Protein AF-A0A2G8KX55-F1 (afdb_monomer)

Organism: Stichopus japonicus (NCBI:txid307972)

Structure (mmCIF, N/CA/C/O backbone):
data_AF-A0A2G8KX55-F1
#
_entry.id   AF-A0A2G8KX55-F1
#
loop_
_atom_site.group_PDB
_atom_site.id
_atom_site.type_symbol
_atom_site.label_atom_id
_atom_site.label_alt_id
_atom_site.label_comp_id
_atom_site.label_asym_id
_atom_site.label_entity_id
_atom_site.label_seq_id
_atom_site.pdbx_PDB_ins_code
_atom_site.Cartn_x
_atom_site.Cartn_y
_atom_site.Cartn_z
_atom_site.occupancy
_atom_site.B_iso_or_equiv
_atom_site.auth_seq_id
_atom_site.auth_comp_id
_atom_site.auth_asym_id
_atom_site.auth_atom_id
_atom_site.pdbx_PDB_model_num
ATOM 1 N N . MET A 1 1 ? -46.654 27.581 64.697 1.00 45.44 1 MET A N 1
ATOM 2 C CA . MET A 1 1 ? -46.485 26.555 63.647 1.00 45.44 1 MET A CA 1
ATOM 3 C C . MET A 1 1 ? -45.686 27.186 62.519 1.00 45.44 1 MET A C 1
ATOM 5 O O . MET A 1 1 ? -46.235 27.981 61.773 1.00 45.44 1 MET A O 1
ATOM 9 N N . GLN A 1 2 ? -44.383 26.926 62.465 1.00 40.56 2 GLN A N 1
ATOM 10 C CA . GLN A 1 2 ? -43.487 27.407 61.411 1.00 40.56 2 GLN A CA 1
ATOM 11 C C .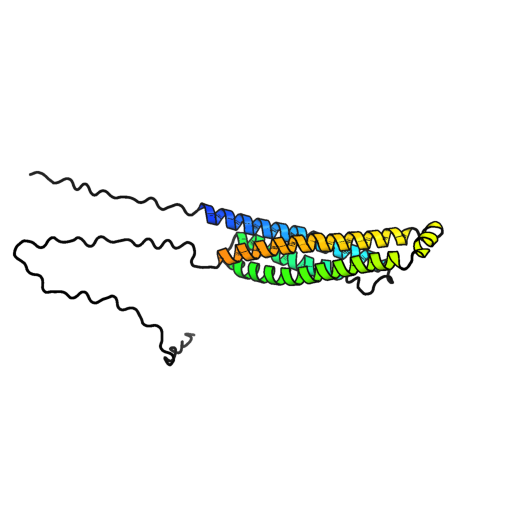 GLN A 1 2 ? -42.665 26.201 60.968 1.00 40.56 2 GLN A C 1
ATOM 13 O O . GLN A 1 2 ? -41.886 25.668 61.754 1.00 40.56 2 GLN A O 1
ATOM 18 N N . ASN A 1 3 ? -42.921 25.725 59.750 1.00 38.25 3 ASN A N 1
ATOM 19 C CA . ASN A 1 3 ? -42.119 24.676 59.131 1.00 38.25 3 ASN A CA 1
ATOM 20 C C . ASN A 1 3 ? -40.773 25.282 58.715 1.00 38.25 3 ASN A C 1
ATOM 22 O O . ASN A 1 3 ? -40.781 26.294 58.007 1.00 38.25 3 ASN A O 1
ATOM 26 N N . PRO A 1 4 ? -39.630 24.702 59.117 1.00 49.47 4 PRO A N 1
ATOM 27 C CA . PRO A 1 4 ? -38.356 25.082 58.538 1.00 49.47 4 PRO A CA 1
ATOM 28 C C . PRO A 1 4 ? -38.320 24.607 57.082 1.00 49.47 4 PRO A C 1
ATOM 30 O O . PRO A 1 4 ? -38.562 23.440 56.777 1.00 49.47 4 PRO A O 1
ATOM 33 N N . VAL A 1 5 ? -38.072 25.556 56.184 1.00 51.28 5 VAL A N 1
ATOM 34 C CA . VAL A 1 5 ? -37.838 25.312 54.763 1.00 51.28 5 VAL A CA 1
ATOM 35 C C . VAL A 1 5 ? -36.475 24.642 54.633 1.00 51.28 5 VAL A C 1
ATOM 37 O O . VAL A 1 5 ? -35.446 25.229 54.960 1.00 51.28 5 VAL A O 1
ATOM 40 N N . ASP A 1 6 ? -36.499 23.394 54.185 1.00 45.91 6 ASP A N 1
ATOM 41 C CA . ASP A 1 6 ? -35.331 22.559 53.950 1.00 45.91 6 ASP A CA 1
ATOM 42 C C . ASP A 1 6 ? -34.651 23.001 52.643 1.00 45.91 6 ASP A C 1
ATOM 44 O O . ASP A 1 6 ? -34.952 22.524 51.548 1.00 45.91 6 ASP A O 1
ATOM 48 N N . THR A 1 7 ? -33.774 24.002 52.728 1.00 49.62 7 THR A N 1
ATOM 49 C CA . THR A 1 7 ? -32.901 24.417 51.617 1.00 49.62 7 THR A CA 1
ATOM 50 C C . THR A 1 7 ? -31.726 23.450 51.484 1.00 49.62 7 THR A C 1
ATOM 52 O O . THR A 1 7 ? -30.569 23.787 51.738 1.00 49.62 7 THR A O 1
ATOM 55 N N . GLY A 1 8 ? -32.026 22.222 51.063 1.00 44.50 8 GLY A N 1
ATOM 56 C CA . GLY A 1 8 ? -31.030 21.288 50.559 1.00 44.50 8 GLY A CA 1
ATOM 57 C C . GLY A 1 8 ? -30.462 21.807 49.239 1.00 44.50 8 GLY A C 1
ATOM 58 O O . GLY A 1 8 ? -31.080 21.664 48.184 1.00 44.50 8 GLY A O 1
ATOM 59 N N . MET A 1 9 ? -29.278 22.423 49.280 1.00 42.59 9 MET A N 1
ATOM 60 C CA . MET A 1 9 ? -28.499 22.716 48.076 1.00 42.59 9 MET A CA 1
ATOM 61 C C . MET A 1 9 ? -28.024 21.398 47.454 1.00 42.59 9 MET A C 1
ATOM 63 O O . MET A 1 9 ? -26.945 20.889 47.754 1.00 42.59 9 MET A O 1
ATOM 67 N N . HIS A 1 10 ? -28.838 20.843 46.557 1.00 42.12 10 HIS A N 1
ATOM 68 C CA . HIS A 1 10 ? -28.395 19.834 45.606 1.00 42.12 10 HIS A CA 1
ATOM 69 C C . HIS A 1 10 ? -27.407 20.486 44.637 1.00 42.12 10 HIS A C 1
ATOM 71 O O . HIS A 1 10 ? -27.790 21.083 43.632 1.00 42.12 10 HIS A O 1
ATOM 77 N N . VAL A 1 11 ? -26.111 20.366 44.927 1.00 49.56 11 VAL A N 1
ATOM 78 C CA . VAL A 1 11 ? -25.064 20.612 43.932 1.00 49.56 11 VAL A CA 1
ATOM 79 C C . VAL A 1 11 ? -25.134 19.465 42.928 1.00 49.56 11 VAL A C 1
ATOM 81 O O . VAL A 1 11 ? -24.483 18.431 43.067 1.00 49.56 11 VAL A O 1
ATOM 84 N N . GLN A 1 12 ? -25.987 19.633 41.921 1.00 43.00 12 GLN A N 1
ATOM 85 C CA . GLN A 1 12 ? -26.041 18.775 40.751 1.00 43.00 12 GLN A CA 1
ATOM 86 C C . GLN A 1 12 ? -24.763 19.038 39.946 1.00 43.00 12 GLN A C 1
ATOM 88 O O . GLN A 1 12 ? -24.729 19.902 39.071 1.00 43.00 12 GLN A O 1
ATOM 93 N N . MET A 1 13 ? -23.668 18.345 40.282 1.00 47.59 13 MET A N 1
ATOM 94 C CA . MET A 1 13 ? -22.482 18.347 39.429 1.00 47.59 13 MET A CA 1
ATOM 95 C C . MET A 1 13 ? -22.898 17.747 38.090 1.00 47.59 13 MET A C 1
ATOM 97 O O . MET A 1 13 ? -23.186 16.553 37.988 1.00 47.59 13 MET A O 1
ATOM 101 N N . ALA A 1 14 ? -22.994 18.611 37.079 1.00 46.31 14 ALA A N 1
ATOM 102 C CA . ALA A 1 14 ? -23.312 18.215 35.723 1.00 46.31 14 ALA A CA 1
ATOM 103 C C . ALA A 1 14 ? -22.372 17.069 35.307 1.00 46.31 14 ALA A C 1
ATOM 105 O O . ALA A 1 14 ? -21.158 17.182 35.512 1.00 46.31 14 ALA A O 1
ATOM 106 N N . PRO A 1 15 ? -22.893 15.966 34.741 1.00 47.28 15 PRO A N 1
ATOM 107 C CA . PRO A 1 15 ? -22.050 14.898 34.232 1.00 47.28 15 PRO A CA 1
ATOM 108 C C . PRO A 1 15 ? -21.116 15.503 33.186 1.00 47.28 15 PRO A C 1
ATOM 110 O O . PRO A 1 15 ? -21.567 15.950 32.130 1.00 47.28 15 PRO A O 1
ATOM 113 N N . TYR A 1 16 ? -19.817 15.563 33.497 1.00 49.16 16 TYR A N 1
ATOM 114 C CA . TYR A 1 16 ? -18.805 16.039 32.564 1.00 49.16 16 TYR A CA 1
ATOM 115 C C . TYR A 1 16 ? -18.888 15.168 31.317 1.00 49.16 16 TYR A C 1
ATOM 117 O O . TYR A 1 16 ? -18.553 13.981 31.316 1.00 49.16 16 TYR A O 1
ATOM 125 N N . ALA A 1 17 ? -19.418 15.767 30.261 1.00 45.44 17 ALA A N 1
ATOM 126 C CA . ALA A 1 17 ? -19.686 15.111 29.011 1.00 45.44 17 ALA A CA 1
ATOM 127 C C . ALA A 1 17 ? -18.367 14.539 28.449 1.00 45.44 17 ALA A C 1
ATOM 129 O O . ALA A 1 17 ? -17.546 15.260 27.887 1.00 45.44 17 ALA A O 1
ATOM 130 N N . GLN A 1 18 ? -18.201 13.211 28.500 1.00 50.72 18 GLN A N 1
ATOM 131 C CA . GLN A 1 18 ? -17.209 12.480 27.700 1.00 50.72 18 GLN A CA 1
ATOM 132 C C . GLN A 1 18 ? -17.683 11.999 26.292 1.00 50.72 18 GLN A C 1
ATOM 134 O O . GLN A 1 18 ? -17.040 11.104 25.734 1.00 50.72 18 GLN A O 1
ATOM 139 N N . PRO A 1 19 ? -18.734 12.527 25.615 1.00 51.91 19 PRO A N 1
ATOM 140 C CA . PRO A 1 19 ? -19.132 12.005 24.306 1.00 51.91 19 PRO A CA 1
ATOM 141 C C . PRO A 1 19 ? -18.161 12.400 23.177 1.00 51.91 19 PRO A C 1
ATOM 143 O O . PRO A 1 19 ? -18.072 11.689 22.175 1.00 51.91 19 PRO A O 1
ATOM 146 N N . ALA A 1 20 ? -17.380 13.478 23.332 1.00 56.75 20 ALA A N 1
ATOM 147 C CA . ALA A 1 20 ? -16.556 14.026 22.248 1.00 56.75 20 ALA A CA 1
ATOM 148 C C . ALA A 1 20 ? -15.381 13.116 21.824 1.00 56.75 20 ALA A C 1
ATOM 150 O O . ALA A 1 20 ? -15.089 12.991 20.634 1.00 56.75 20 ALA A O 1
ATOM 151 N N . ARG A 1 21 ? -14.722 12.417 22.763 1.00 59.56 21 ARG A N 1
ATOM 152 C CA . ARG A 1 21 ? -13.545 11.574 22.449 1.00 59.56 21 ARG A CA 1
ATOM 153 C C . ARG A 1 21 ? -13.899 10.268 21.734 1.00 59.56 21 ARG A C 1
ATOM 155 O O . ARG A 1 21 ? -13.107 9.772 20.935 1.00 59.56 21 ARG A O 1
ATOM 162 N N . LYS A 1 22 ? -15.086 9.711 21.993 1.00 65.44 22 LYS A N 1
ATOM 163 C CA . LYS A 1 22 ? -15.518 8.435 21.404 1.00 65.44 22 LYS A CA 1
ATOM 164 C C . LYS A 1 22 ? -15.840 8.572 19.912 1.00 65.44 22 LYS A C 1
ATOM 166 O O . LYS A 1 22 ? -15.462 7.695 19.141 1.00 65.44 22 LYS A O 1
ATOM 171 N N . SER A 1 23 ? -16.475 9.676 19.501 1.00 73.38 23 SER A N 1
ATOM 172 C CA . SER A 1 23 ? -16.834 9.891 18.089 1.00 73.38 23 SER A CA 1
ATOM 173 C C . SER A 1 23 ? -15.606 10.174 17.215 1.00 73.38 23 SER A C 1
ATOM 175 O O . SER A 1 23 ? -15.511 9.640 16.113 1.00 73.38 23 SER A O 1
ATOM 177 N N . SER A 1 24 ? -14.626 10.928 17.730 1.00 80.12 24 SER A N 1
ATOM 178 C CA . SER A 1 24 ? -13.375 11.215 17.013 1.00 80.12 24 SER A CA 1
ATOM 179 C C . SER A 1 24 ? -12.570 9.941 16.727 1.00 80.12 24 SER A C 1
ATOM 181 O O . SER A 1 24 ? -12.143 9.714 15.600 1.00 80.12 24 SER A O 1
ATOM 183 N N . ARG A 1 25 ? -12.467 9.030 17.703 1.00 80.56 25 ARG A N 1
ATOM 184 C CA . ARG A 1 25 ? -11.747 7.759 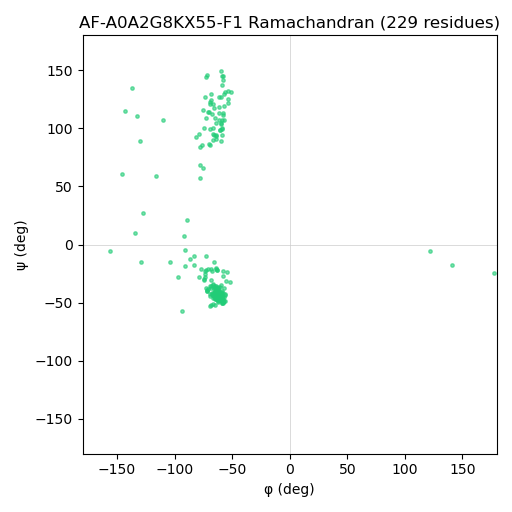17.528 1.00 80.56 25 ARG A CA 1
ATOM 185 C C . ARG A 1 25 ? -12.365 6.861 16.457 1.00 80.56 25 ARG A C 1
ATOM 187 O O . ARG A 1 25 ? -11.638 6.281 15.658 1.00 80.56 25 ARG A O 1
ATOM 194 N N . MET A 1 26 ? -13.692 6.729 16.449 1.00 84.75 26 MET A N 1
ATOM 195 C CA . MET A 1 26 ? -14.385 5.906 15.448 1.00 84.75 26 MET A CA 1
ATOM 196 C C . MET A 1 26 ? -14.153 6.464 14.039 1.00 84.75 26 MET A C 1
ATOM 198 O O . MET A 1 26 ? -13.895 5.690 13.121 1.00 84.75 26 MET A O 1
ATOM 202 N N . LYS A 1 27 ? -14.131 7.798 13.893 1.00 89.44 27 LYS A N 1
ATOM 203 C CA . LYS A 1 27 ? -13.747 8.461 12.640 1.00 89.44 27 LYS A CA 1
ATOM 204 C C . LYS A 1 27 ? -12.300 8.145 12.250 1.00 89.44 27 LYS A C 1
ATOM 206 O O . LYS A 1 27 ? -12.075 7.768 11.113 1.00 89.44 27 LYS A O 1
ATOM 211 N N . SER A 1 28 ? -11.337 8.203 13.173 1.00 90.12 28 SER A N 1
ATOM 212 C CA . SER A 1 28 ? -9.932 7.869 12.872 1.00 90.12 28 SER A CA 1
ATOM 213 C C . SER A 1 28 ? -9.729 6.414 12.433 1.00 90.12 28 SER A C 1
ATOM 215 O O . SER A 1 28 ? -8.953 6.142 11.519 1.00 90.12 28 SER A O 1
ATOM 217 N N . ILE A 1 29 ? -10.433 5.464 13.057 1.00 91.38 29 ILE A N 1
ATOM 218 C CA . ILE A 1 29 ? -10.369 4.044 12.671 1.00 91.38 29 ILE A CA 1
ATOM 219 C C . ILE A 1 29 ? -10.988 3.840 11.286 1.00 91.38 29 ILE A C 1
ATOM 221 O O . ILE A 1 29 ? -10.414 3.151 10.449 1.00 91.38 29 ILE A O 1
ATOM 225 N N . PHE A 1 30 ? -12.112 4.500 11.014 1.00 93.38 30 PHE A N 1
ATOM 226 C CA . PHE A 1 30 ? -12.736 4.481 9.696 1.00 93.38 30 PHE A CA 1
ATOM 227 C C . PHE A 1 30 ? -11.811 5.067 8.617 1.00 93.38 30 PHE A C 1
ATOM 229 O O . PHE A 1 30 ? -11.61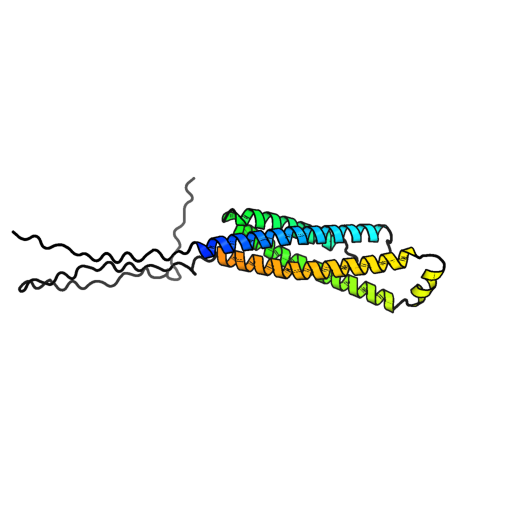4 4.445 7.577 1.00 93.38 30 PHE A O 1
ATOM 236 N N . THR A 1 31 ? -11.181 6.216 8.885 1.00 95.31 31 THR A N 1
ATOM 237 C CA . THR A 1 31 ? -10.243 6.855 7.952 1.00 95.31 31 THR A CA 1
ATOM 238 C C . THR A 1 31 ? -9.026 5.978 7.677 1.00 95.31 31 THR A C 1
ATOM 240 O O . THR A 1 31 ? -8.652 5.823 6.519 1.00 95.31 31 THR A O 1
ATOM 243 N N . THR A 1 32 ? -8.421 5.370 8.704 1.00 95.12 32 THR A N 1
ATOM 244 C CA . THR A 1 32 ? -7.277 4.462 8.492 1.00 95.12 32 THR A CA 1
ATOM 245 C C . THR A 1 32 ? -7.677 3.218 7.697 1.00 95.12 32 THR A C 1
ATOM 247 O O . THR A 1 32 ? -6.934 2.821 6.808 1.00 95.12 32 THR A O 1
ATOM 250 N N . GLY A 1 33 ? -8.879 2.675 7.920 1.00 95.12 33 GLY A N 1
ATOM 251 C CA . GLY A 1 33 ? -9.412 1.577 7.111 1.00 95.12 33 GLY A CA 1
ATOM 252 C C . GLY A 1 33 ? -9.612 1.950 5.636 1.00 95.12 33 GLY A C 1
ATOM 253 O O . GLY A 1 33 ? -9.260 1.169 4.758 1.00 95.12 33 GLY A O 1
ATOM 254 N N . ILE A 1 34 ? -10.119 3.155 5.341 1.00 97.31 34 ILE A N 1
ATOM 255 C CA . ILE A 1 34 ? -10.239 3.648 3.956 1.00 97.31 34 ILE A CA 1
ATOM 256 C C . ILE A 1 34 ? -8.865 3.806 3.305 1.00 97.31 34 ILE A C 1
ATOM 258 O O . ILE A 1 34 ? -8.691 3.384 2.164 1.00 97.31 34 ILE A O 1
ATOM 262 N N . LEU A 1 35 ? -7.900 4.400 4.014 1.00 97.38 35 LEU A N 1
ATOM 263 C CA . LEU A 1 35 ? -6.543 4.576 3.493 1.00 97.38 35 LEU A CA 1
ATOM 264 C C . LEU A 1 35 ? -5.923 3.224 3.126 1.00 97.38 35 LEU A C 1
ATOM 266 O O . LEU A 1 35 ? -5.502 3.063 1.989 1.00 97.38 35 LEU A O 1
ATOM 270 N N . GLN A 1 36 ? -6.033 2.221 4.002 1.00 97.00 36 GLN A N 1
ATOM 271 C CA . GLN A 1 36 ? -5.572 0.857 3.723 1.00 97.00 36 GLN A CA 1
ATOM 272 C C . GLN A 1 36 ? -6.262 0.216 2.509 1.00 97.00 36 GLN A C 1
ATOM 274 O O . GLN A 1 36 ? -5.634 -0.534 1.764 1.00 97.00 36 GLN A O 1
ATOM 279 N N . ILE A 1 37 ? -7.545 0.507 2.263 1.00 98.00 37 ILE A N 1
ATOM 280 C CA . ILE A 1 37 ? -8.229 0.019 1.055 1.00 98.00 37 ILE A CA 1
ATOM 281 C C . ILE A 1 37 ? -7.626 0.664 -0.199 1.00 98.00 37 ILE A C 1
ATOM 283 O O . ILE A 1 37 ? -7.339 -0.028 -1.180 1.00 98.00 37 ILE A O 1
ATOM 287 N N . ILE A 1 38 ? -7.414 1.981 -0.170 1.00 97.94 38 ILE A N 1
ATOM 288 C CA . ILE A 1 38 ? -6.848 2.737 -1.293 1.00 97.94 38 ILE A CA 1
ATOM 289 C C . ILE A 1 38 ? -5.404 2.292 -1.553 1.00 97.94 38 ILE A C 1
ATOM 291 O O . ILE A 1 38 ? -5.085 1.895 -2.674 1.00 97.94 38 ILE A O 1
ATOM 295 N N . GLY A 1 39 ? -4.551 2.285 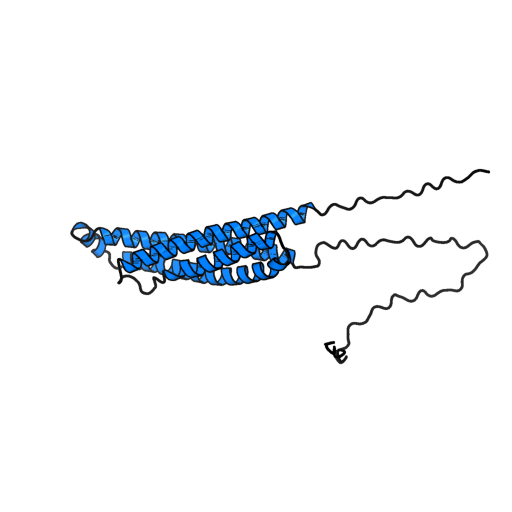-0.526 1.00 96.81 39 GLY A N 1
ATOM 296 C CA . GLY A 1 39 ? -3.165 1.837 -0.625 1.00 96.81 39 GLY A CA 1
ATOM 297 C C . GLY A 1 39 ? -3.058 0.387 -1.078 1.00 96.81 39 GLY A C 1
ATOM 298 O O . GLY A 1 39 ? -2.298 0.088 -1.997 1.00 96.81 39 GLY A O 1
ATOM 299 N N . GLY A 1 40 ? -3.887 -0.507 -0.531 1.00 97.12 40 GLY A N 1
ATOM 300 C CA . GLY A 1 40 ? -3.943 -1.912 -0.937 1.00 97.12 40 GLY A CA 1
ATOM 301 C C . GLY A 1 40 ? -4.292 -2.084 -2.413 1.00 97.12 40 GLY A C 1
ATOM 302 O O . GLY A 1 40 ? -3.642 -2.854 -3.121 1.00 97.12 40 GLY A O 1
ATOM 303 N N . THR A 1 41 ? -5.259 -1.306 -2.904 1.00 97.81 41 THR A N 1
ATOM 304 C CA . THR A 1 41 ? -5.645 -1.296 -4.322 1.00 97.81 41 THR A CA 1
ATOM 305 C C . THR A 1 41 ? -4.493 -0.824 -5.209 1.00 97.81 41 THR A C 1
ATOM 307 O O . THR A 1 41 ? -4.192 -1.463 -6.215 1.00 97.81 41 THR A O 1
ATOM 310 N N . ILE A 1 42 ? -3.804 0.256 -4.824 1.00 97.31 42 ILE A N 1
ATOM 311 C CA . ILE A 1 42 ? -2.646 0.772 -5.569 1.00 97.31 42 ILE A CA 1
ATOM 312 C C . ILE A 1 42 ? -1.520 -0.270 -5.612 1.00 97.31 42 ILE A C 1
ATOM 314 O O . ILE A 1 42 ? -0.966 -0.515 -6.684 1.00 97.31 42 ILE A O 1
ATOM 318 N N . LEU A 1 43 ? -1.210 -0.927 -4.487 1.00 96.06 43 LEU A N 1
ATOM 319 C CA . LEU A 1 43 ? -0.184 -1.976 -4.420 1.00 96.06 43 LEU A CA 1
ATOM 320 C C . LEU A 1 43 ? -0.517 -3.171 -5.327 1.00 96.06 43 LEU A C 1
ATOM 322 O O . LEU A 1 43 ? 0.369 -3.668 -6.026 1.00 96.06 43 LEU A O 1
ATOM 326 N N . ILE A 1 44 ? -1.786 -3.598 -5.373 1.00 96.75 44 ILE A N 1
ATOM 327 C CA . ILE A 1 44 ? -2.239 -4.670 -6.273 1.00 96.75 44 ILE A CA 1
ATOM 328 C C . ILE A 1 44 ? -2.073 -4.261 -7.734 1.00 96.75 44 ILE A C 1
ATOM 330 O O . ILE A 1 44 ? -1.531 -5.040 -8.517 1.00 96.75 44 ILE A O 1
ATOM 334 N N . LEU A 1 45 ? -2.502 -3.050 -8.104 1.00 96.06 45 LEU A N 1
ATOM 335 C CA . LEU A 1 45 ? -2.366 -2.553 -9.475 1.00 96.06 45 LEU A CA 1
ATOM 336 C C . LEU A 1 45 ? -0.894 -2.474 -9.893 1.00 96.06 45 LEU A C 1
ATOM 338 O O . LEU A 1 45 ? -0.543 -2.935 -10.976 1.00 96.06 45 LEU A O 1
ATOM 342 N N . CYS A 1 46 ? -0.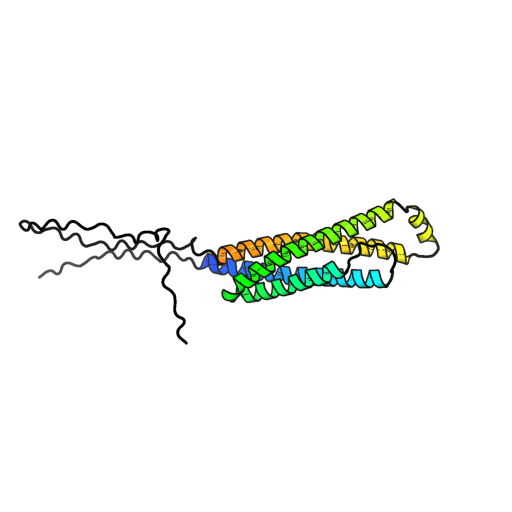018 -1.976 -9.016 1.00 94.12 46 CYS A N 1
ATOM 343 C CA . CYS A 1 46 ? 1.424 -1.944 -9.265 1.00 94.12 46 CYS A CA 1
ATOM 344 C C . CYS A 1 46 ? 2.001 -3.355 -9.439 1.00 94.12 46 CYS A C 1
ATOM 346 O O . CYS A 1 46 ? 2.752 -3.604 -10.380 1.00 94.12 46 CYS A O 1
ATOM 348 N N . GLY A 1 47 ? 1.620 -4.295 -8.568 1.00 92.75 47 GLY A N 1
ATOM 349 C CA . GLY A 1 47 ? 2.025 -5.696 -8.675 1.00 92.75 47 GLY A CA 1
ATOM 350 C C . GLY A 1 47 ? 1.565 -6.339 -9.985 1.00 92.75 47 GLY A C 1
ATOM 351 O O . GLY A 1 47 ? 2.352 -7.012 -10.646 1.00 92.75 47 GLY A O 1
ATOM 352 N N . PHE A 1 48 ? 0.326 -6.077 -10.409 1.00 93.25 48 PHE A N 1
ATOM 353 C CA . PHE A 1 48 ? -0.210 -6.576 -11.676 1.00 93.25 48 PHE A CA 1
ATOM 354 C C . PHE A 1 48 ? 0.564 -6.028 -12.878 1.00 93.25 48 PHE A C 1
ATOM 356 O O . PHE A 1 48 ? 0.981 -6.802 -13.738 1.00 93.25 48 PHE A O 1
ATOM 363 N N . VAL A 1 49 ? 0.839 -4.718 -12.907 1.00 91.56 49 VAL A N 1
ATOM 364 C CA . VAL A 1 49 ? 1.656 -4.112 -13.968 1.00 91.56 49 VAL A CA 1
ATOM 365 C C . VAL A 1 49 ? 3.048 -4.741 -14.006 1.00 91.56 49 VAL A C 1
ATOM 367 O O . VAL A 1 49 ? 3.504 -5.134 -15.076 1.00 91.56 49 VAL A O 1
ATOM 370 N N . LEU A 1 50 ? 3.706 -4.919 -12.858 1.00 89.56 50 LEU A N 1
ATOM 371 C CA . LEU A 1 50 ? 5.022 -5.561 -12.799 1.00 89.56 50 LEU A CA 1
ATOM 372 C C . LEU A 1 50 ? 4.991 -7.017 -13.292 1.00 89.56 50 LEU A C 1
ATOM 374 O O . LEU A 1 50 ? 5.922 -7.436 -13.980 1.00 89.56 50 LEU A O 1
ATOM 378 N N . VAL A 1 51 ? 3.924 -7.775 -13.006 1.00 89.44 51 VAL A N 1
ATOM 379 C CA . VAL A 1 51 ? 3.728 -9.133 -13.547 1.00 89.44 51 VAL A CA 1
ATOM 380 C C . VAL A 1 51 ? 3.578 -9.096 -15.068 1.00 89.44 51 VAL A C 1
ATOM 382 O O . VAL A 1 51 ? 4.251 -9.864 -15.757 1.00 89.44 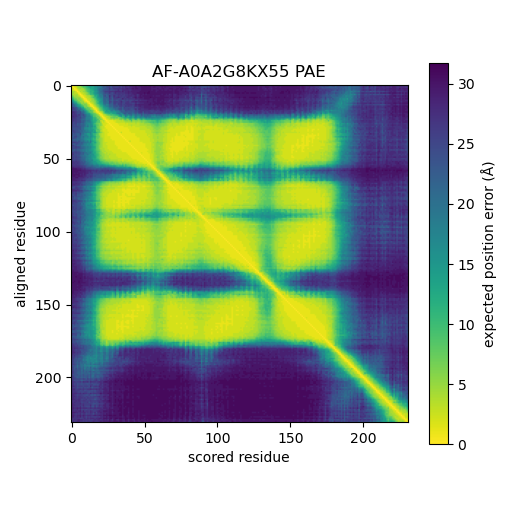51 VAL A O 1
ATOM 385 N N . CYS A 1 52 ? 2.755 -8.191 -15.607 1.00 87.06 52 CYS A N 1
ATOM 386 C CA . CYS A 1 52 ? 2.605 -8.023 -17.053 1.00 87.06 52 CYS A CA 1
ATOM 387 C C . CYS A 1 52 ? 3.948 -7.687 -17.705 1.00 87.06 52 CYS A C 1
ATOM 389 O O . CYS A 1 52 ? 4.361 -8.344 -18.655 1.00 87.06 52 CYS A O 1
ATOM 391 N N . VAL A 1 53 ? 4.674 -6.714 -17.156 1.00 83.56 53 VAL A N 1
ATOM 392 C CA . VAL A 1 53 ? 5.971 -6.285 -17.683 1.00 83.56 53 VAL A CA 1
ATOM 393 C C . VAL A 1 53 ? 7.009 -7.416 -17.622 1.00 83.56 53 VAL A C 1
ATOM 395 O O . VAL A 1 53 ? 7.805 -7.575 -18.549 1.00 83.56 53 VAL A O 1
ATOM 398 N N . ARG A 1 54 ? 6.993 -8.247 -16.570 1.00 79.31 54 ARG A N 1
ATOM 399 C CA . ARG A 1 54 ? 7.843 -9.445 -16.476 1.00 79.31 54 ARG A CA 1
ATOM 400 C C . ARG A 1 54 ? 7.489 -10.498 -17.528 1.00 79.31 54 ARG A C 1
ATOM 402 O O . ARG A 1 54 ? 8.398 -11.126 -18.059 1.00 79.31 54 ARG A O 1
ATOM 409 N N . TYR A 1 55 ? 6.207 -10.686 -17.837 1.00 78.00 55 TYR A N 1
ATOM 410 C CA . TYR A 1 55 ? 5.770 -11.632 -18.867 1.00 78.00 55 TYR A CA 1
ATOM 411 C C . TYR A 1 55 ? 6.285 -11.243 -20.260 1.00 78.00 55 TYR A C 1
ATOM 413 O O . TYR A 1 55 ? 6.748 -12.106 -21.002 1.00 78.00 55 TYR A O 1
ATOM 421 N N . TYR A 1 56 ? 6.273 -9.947 -20.590 1.00 71.25 56 TYR A N 1
ATOM 422 C CA . TYR A 1 56 ? 6.774 -9.459 -21.879 1.00 71.25 56 TYR A CA 1
ATOM 423 C C . TYR A 1 56 ? 8.309 -9.470 -21.987 1.00 71.25 56 TYR A C 1
ATOM 425 O O . TYR A 1 56 ? 8.826 -9.622 -23.090 1.00 71.25 56 TYR A O 1
ATOM 433 N N . ILE A 1 57 ? 9.050 -9.344 -20.873 1.00 67.00 57 ILE A N 1
ATOM 434 C CA . ILE A 1 57 ? 10.527 -9.385 -20.864 1.00 67.00 57 ILE A CA 1
ATOM 435 C C . ILE A 1 57 ? 11.041 -10.369 -19.791 1.00 67.00 57 ILE A C 1
ATOM 437 O O . ILE A 1 57 ? 11.307 -9.961 -18.652 1.00 67.00 57 ILE A O 1
ATOM 441 N N . PRO A 1 58 ? 11.221 -11.659 -20.143 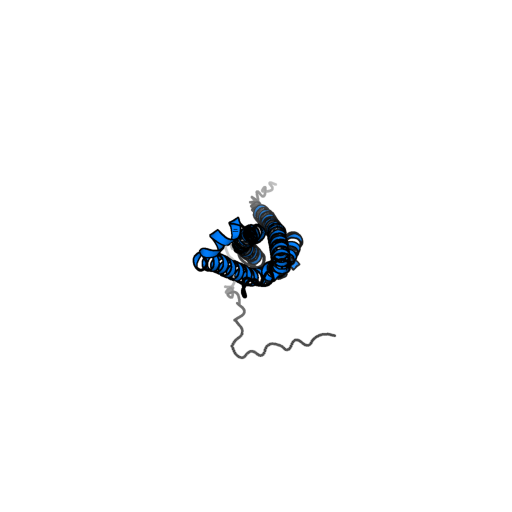1.00 57.12 58 PRO A N 1
ATOM 442 C CA . PRO A 1 58 ? 11.429 -12.734 -19.169 1.00 57.12 58 PRO A CA 1
ATOM 443 C C . PRO A 1 58 ? 12.801 -12.777 -18.465 1.00 57.12 58 PRO A C 1
ATOM 445 O O . PRO A 1 58 ? 12.942 -13.523 -17.500 1.00 57.12 58 PRO A O 1
ATOM 448 N N . TYR A 1 59 ? 13.804 -11.996 -18.883 1.00 54.81 59 TYR A N 1
ATOM 449 C CA . TYR A 1 59 ? 15.216 -12.309 -18.582 1.00 54.81 59 TYR A CA 1
ATOM 450 C C . TYR A 1 59 ? 16.060 -11.199 -17.934 1.00 54.81 59 TYR A C 1
ATOM 452 O O . TYR A 1 59 ? 17.274 -11.195 -18.112 1.00 54.81 59 TYR A O 1
ATOM 460 N N . ARG A 1 60 ? 15.471 -10.253 -17.184 1.00 56.88 60 ARG A N 1
ATOM 461 C CA . ARG A 1 60 ? 16.280 -9.167 -16.586 1.00 56.88 60 ARG A CA 1
ATOM 462 C C . ARG A 1 60 ? 16.761 -9.417 -15.149 1.00 56.88 60 ARG A C 1
ATOM 464 O O . ARG A 1 60 ? 17.968 -9.443 -14.960 1.00 56.88 60 ARG A O 1
ATOM 471 N N . ASN A 1 61 ? 15.895 -9.674 -14.159 1.00 57.03 61 ASN A N 1
ATOM 472 C CA . ASN A 1 61 ? 16.324 -9.677 -12.745 1.00 57.03 61 ASN A CA 1
ATOM 473 C C . ASN A 1 61 ? 15.740 -10.853 -11.932 1.00 57.03 61 ASN A C 1
ATOM 475 O O . ASN A 1 61 ? 14.534 -11.106 -11.957 1.00 57.03 61 ASN A O 1
ATOM 479 N N . ASN A 1 62 ? 16.579 -11.526 -11.134 1.00 59.47 62 ASN A N 1
ATOM 480 C CA . ASN A 1 62 ? 16.164 -12.614 -10.229 1.00 59.47 62 ASN A CA 1
ATOM 481 C C . ASN A 1 62 ? 15.347 -12.118 -9.020 1.00 59.47 62 ASN A C 1
ATOM 483 O O . ASN A 1 62 ? 14.591 -12.887 -8.429 1.00 59.47 62 ASN A O 1
ATOM 487 N N . PHE A 1 63 ? 15.465 -10.832 -8.673 1.00 60.19 63 PHE A N 1
ATOM 488 C CA . PHE A 1 63 ? 14.760 -10.203 -7.549 1.00 60.19 63 PHE A CA 1
ATOM 489 C C . PHE A 1 63 ? 13.422 -9.560 -7.932 1.00 60.19 63 PHE A C 1
ATOM 491 O O . PHE A 1 63 ? 12.780 -8.921 -7.099 1.00 60.19 63 PHE A O 1
ATOM 498 N N . ASP A 1 64 ? 12.966 -9.756 -9.170 1.00 65.25 64 ASP A N 1
ATOM 499 C CA . ASP A 1 64 ? 11.726 -9.187 -9.699 1.00 65.25 64 ASP A CA 1
ATOM 500 C C . ASP A 1 64 ? 10.503 -9.976 -9.190 1.00 65.25 64 ASP A C 1
ATOM 502 O O . ASP A 1 64 ? 9.730 -10.557 -9.953 1.00 65.25 64 ASP A O 1
ATOM 506 N N . ASN A 1 65 ? 10.342 -10.074 -7.868 1.00 70.44 65 ASN A N 1
ATOM 507 C CA . ASN A 1 65 ? 9.207 -10.729 -7.222 1.00 70.44 65 ASN A CA 1
ATOM 508 C C . ASN A 1 65 ? 7.965 -9.835 -7.309 1.00 70.44 65 ASN A C 1
ATOM 510 O O . ASN A 1 65 ? 7.440 -9.377 -6.301 1.00 70.44 65 ASN A O 1
ATOM 514 N N . SER A 1 66 ? 7.466 -9.620 -8.528 1.00 72.50 66 SER A N 1
ATOM 515 C CA . SER A 1 66 ? 6.297 -8.790 -8.861 1.00 72.50 66 SER A CA 1
ATOM 516 C C . SER A 1 66 ? 5.029 -9.178 -8.090 1.00 72.50 66 SER A C 1
ATOM 518 O O . SER A 1 66 ? 4.137 -8.362 -7.874 1.00 72.50 66 SER A O 1
ATOM 520 N N . ILE A 1 67 ? 4.971 -10.426 -7.620 1.00 85.88 67 ILE A N 1
ATOM 521 C CA . ILE A 1 67 ? 3.876 -10.962 -6.810 1.00 85.88 67 ILE A CA 1
ATOM 522 C C . ILE A 1 67 ? 3.795 -10.230 -5.456 1.00 85.88 67 ILE A C 1
ATOM 524 O O . ILE A 1 67 ? 2.723 -10.208 -4.853 1.00 85.88 67 ILE A O 1
ATOM 528 N N . CYS A 1 68 ? 4.877 -9.573 -5.001 1.00 87.19 68 CYS A N 1
ATOM 529 C CA . CYS A 1 68 ? 4.939 -8.914 -3.698 1.00 87.19 68 CYS A CA 1
ATOM 530 C C . CYS A 1 68 ? 3.861 -7.853 -3.471 1.00 87.19 68 CYS A C 1
ATOM 532 O O . CYS A 1 68 ? 3.175 -7.882 -2.448 1.00 87.19 68 CYS A O 1
ATOM 534 N N . GLY A 1 69 ? 3.637 -6.995 -4.466 1.00 89.56 69 GLY A N 1
ATOM 535 C CA . GLY A 1 69 ? 2.579 -5.989 -4.419 1.00 89.56 69 GLY A CA 1
ATOM 536 C C . GLY A 1 69 ? 1.179 -6.603 -4.360 1.00 89.56 69 GLY A C 1
ATOM 537 O O . GLY A 1 69 ? 0.319 -6.097 -3.642 1.00 89.56 69 GLY A O 1
ATOM 538 N N . ILE A 1 70 ? 0.957 -7.734 -5.042 1.00 93.75 70 ILE A N 1
ATOM 539 C CA . ILE A 1 70 ? -0.355 -8.394 -5.110 1.00 93.75 70 ILE A CA 1
ATOM 540 C C . ILE A 1 70 ? -0.734 -8.984 -3.752 1.00 93.75 70 ILE A C 1
ATOM 542 O O . ILE A 1 70 ? -1.815 -8.692 -3.238 1.00 93.75 70 ILE A O 1
ATOM 546 N N . TRP A 1 71 ? 0.136 -9.798 -3.145 1.00 93.38 71 TRP A N 1
ATOM 547 C CA . TRP A 1 71 ? -0.197 -10.434 -1.866 1.00 93.38 71 TRP A CA 1
ATOM 548 C C . TRP A 1 71 ? -0.202 -9.423 -0.712 1.00 93.38 71 TRP A C 1
ATOM 550 O O . TRP A 1 71 ? -1.121 -9.450 0.108 1.00 93.38 71 TRP A O 1
ATOM 560 N N . GLY A 1 72 ? 0.752 -8.482 -0.690 1.00 93.69 72 GLY A N 1
ATOM 561 C CA . GLY A 1 72 ? 0.795 -7.412 0.308 1.00 93.69 72 GLY A CA 1
ATOM 562 C C . GLY A 1 72 ? -0.427 -6.495 0.231 1.00 93.69 72 GLY A C 1
ATOM 563 O O . GLY A 1 72 ? -1.089 -6.257 1.240 1.00 93.69 72 GLY A O 1
ATOM 564 N N . GLY A 1 73 ? -0.792 -6.047 -0.974 1.00 95.88 73 GLY A N 1
ATOM 565 C CA . GLY A 1 73 ? -1.974 -5.211 -1.180 1.00 95.88 73 GLY A CA 1
ATOM 566 C C . GLY A 1 73 ? -3.293 -5.936 -0.890 1.00 95.88 73 GLY A C 1
ATOM 567 O O . GLY A 1 73 ? -4.207 -5.337 -0.327 1.00 95.88 73 GLY A O 1
ATOM 568 N N . SER A 1 74 ? -3.378 -7.242 -1.169 1.00 96.62 74 SER A N 1
ATOM 569 C CA . SER A 1 74 ? -4.558 -8.059 -0.829 1.00 96.62 74 SER A CA 1
ATOM 570 C C . SER A 1 74 ? -4.775 -8.151 0.682 1.00 96.62 74 SER A C 1
ATOM 572 O O . SER A 1 74 ? -5.900 -8.009 1.159 1.00 96.62 74 SER A O 1
ATOM 574 N N . MET A 1 75 ? -3.702 -8.334 1.455 1.00 96.31 75 MET A N 1
ATOM 575 C CA . MET A 1 75 ? -3.784 -8.335 2.920 1.00 96.31 75 MET A CA 1
ATOM 576 C C . MET A 1 75 ? -4.162 -6.958 3.469 1.00 96.31 75 MET A C 1
ATOM 578 O O . MET A 1 75 ? -4.938 -6.867 4.426 1.00 96.31 75 MET A O 1
ATOM 582 N N . LEU A 1 76 ? -3.691 -5.886 2.827 1.00 96.25 76 LEU A N 1
ATOM 583 C CA . LEU A 1 76 ? -4.086 -4.526 3.175 1.00 96.25 76 LEU A CA 1
ATOM 584 C C . LEU A 1 76 ? -5.573 -4.266 2.916 1.00 96.25 76 LEU A C 1
ATOM 586 O O . LEU A 1 76 ? -6.244 -3.704 3.777 1.00 96.25 76 LEU A O 1
ATOM 590 N N . LEU A 1 77 ? -6.109 -4.739 1.785 1.00 96.94 77 LEU A N 1
ATOM 591 C CA . LEU A 1 77 ? -7.539 -4.661 1.477 1.00 96.94 77 LEU A CA 1
ATOM 592 C C . LEU A 1 77 ? -8.381 -5.347 2.552 1.00 96.94 77 LEU A C 1
ATOM 594 O O . LEU A 1 77 ? -9.328 -4.753 3.066 1.00 96.94 77 LEU A O 1
ATOM 598 N N . VAL A 1 78 ? -8.028 -6.582 2.920 1.00 96.88 78 VAL A N 1
ATOM 599 C CA . VAL A 1 78 ? -8.739 -7.326 3.970 1.00 96.88 78 VAL A CA 1
ATOM 600 C C . VAL A 1 78 ? -8.681 -6.566 5.296 1.00 96.88 78 VAL A C 1
ATOM 602 O O . VAL A 1 78 ? -9.707 -6.391 5.956 1.00 96.88 78 VAL A O 1
ATOM 605 N N . THR A 1 79 ? -7.504 -6.057 5.661 1.00 96.19 79 THR A N 1
ATOM 606 C CA . THR A 1 79 ? -7.304 -5.282 6.892 1.00 96.19 79 THR A CA 1
ATOM 607 C C . THR A 1 79 ? -8.142 -4.004 6.893 1.00 96.19 79 THR A C 1
ATOM 609 O O . THR A 1 79 ? -8.852 -3.743 7.865 1.00 96.19 79 THR A O 1
ATOM 612 N N . GLY A 1 80 ? -8.157 -3.263 5.785 1.00 95.56 80 GLY A N 1
ATOM 613 C CA . GLY A 1 80 ? -8.938 -2.040 5.639 1.00 95.56 80 GLY A CA 1
ATOM 614 C C . GLY A 1 80 ? -10.448 -2.284 5.689 1.00 95.56 80 GLY A C 1
ATOM 615 O O . GLY A 1 80 ? -11.164 -1.561 6.384 1.00 95.56 80 GLY A O 1
ATOM 616 N N . ILE A 1 81 ? -10.942 -3.358 5.055 1.00 95.75 81 ILE A N 1
ATOM 617 C CA . ILE A 1 81 ? -12.352 -3.775 5.147 1.00 95.75 81 ILE A CA 1
ATOM 618 C C . ILE A 1 81 ? -12.724 -4.065 6.605 1.00 95.75 81 ILE A C 1
ATOM 620 O O . ILE A 1 81 ? -13.760 -3.587 7.081 1.00 95.75 81 ILE A O 1
ATOM 624 N N . ILE A 1 82 ? -11.881 -4.803 7.333 1.00 94.50 82 ILE A N 1
ATOM 625 C CA . ILE A 1 82 ? -12.086 -5.077 8.761 1.00 94.50 82 ILE A CA 1
ATOM 626 C C . ILE A 1 82 ? -12.073 -3.771 9.568 1.00 94.50 82 ILE A C 1
ATOM 628 O O . ILE A 1 82 ? -12.910 -3.608 10.454 1.00 94.50 82 ILE A O 1
ATOM 632 N N . GLY A 1 83 ? -11.192 -2.819 9.246 1.00 92.50 83 GLY A N 1
ATOM 633 C CA . GLY A 1 83 ? -11.125 -1.503 9.889 1.00 92.50 83 GLY A CA 1
ATOM 634 C C . GLY A 1 83 ? -12.402 -0.685 9.719 1.00 92.50 83 GLY A C 1
ATOM 635 O O . GLY A 1 83 ? -12.970 -0.198 10.701 1.00 92.50 83 GLY A O 1
ATOM 636 N N . VAL A 1 84 ? -12.919 -0.611 8.491 1.00 93.62 84 VAL A N 1
ATOM 637 C CA . VAL A 1 84 ? -14.183 0.071 8.172 1.00 93.62 84 VAL A CA 1
ATOM 638 C C . VAL A 1 84 ? -15.359 -0.564 8.921 1.00 93.62 84 VAL A C 1
ATOM 640 O O . VAL A 1 84 ? -16.170 0.144 9.523 1.00 93.62 84 VAL A O 1
ATOM 643 N N . HIS A 1 85 ? -15.438 -1.897 8.961 1.00 89.56 85 HIS A N 1
ATOM 644 C CA . HIS A 1 85 ? -16.486 -2.596 9.712 1.00 89.56 85 HIS A CA 1
ATOM 645 C C . HIS A 1 85 ? -16.309 -2.453 11.231 1.00 89.56 85 HIS A C 1
ATOM 647 O O . HIS A 1 85 ? -17.292 -2.335 11.972 1.00 89.56 85 HIS A O 1
ATOM 653 N N . GLY A 1 86 ? -15.065 -2.427 11.708 1.00 83.75 86 GLY A N 1
ATOM 654 C CA . GLY A 1 86 ? -14.735 -2.309 13.121 1.00 83.75 86 GLY A CA 1
ATOM 655 C C . GLY A 1 86 ? -14.963 -0.927 13.701 1.00 83.75 86 GLY A C 1
ATOM 656 O O . GLY A 1 86 ? -15.319 -0.827 14.877 1.00 83.75 86 GLY A O 1
ATOM 657 N N . ALA A 1 87 ? -14.924 0.118 12.875 1.00 83.75 87 ALA A N 1
ATOM 658 C CA . ALA A 1 87 ? -15.375 1.446 13.273 1.00 83.75 87 ALA A CA 1
ATOM 659 C C . ALA A 1 87 ? -16.825 1.433 13.793 1.00 83.75 87 ALA A C 1
ATOM 661 O O . ALA A 1 87 ? -17.137 2.174 14.719 1.00 83.75 87 ALA A O 1
ATOM 662 N N . ASN A 1 88 ? -17.685 0.545 13.279 1.00 81.81 88 ASN A N 1
ATOM 663 C CA . ASN A 1 88 ? -19.091 0.440 13.683 1.00 81.81 88 ASN A CA 1
ATOM 664 C C . ASN A 1 88 ? -19.339 -0.552 14.832 1.00 81.81 88 ASN A C 1
ATOM 666 O O . ASN A 1 88 ? -20.388 -0.506 15.477 1.00 81.81 88 ASN A O 1
ATOM 670 N N . ARG A 1 89 ? -18.407 -1.475 15.103 1.00 81.25 89 ARG A N 1
ATOM 671 C CA . ARG A 1 89 ? -18.619 -2.590 16.039 1.00 81.25 89 ARG A CA 1
ATOM 672 C C . ARG A 1 89 ? -17.356 -2.903 16.843 1.00 81.25 89 ARG A C 1
ATOM 674 O O . ARG A 1 89 ? -16.398 -3.457 16.316 1.00 81.25 89 ARG A O 1
ATOM 681 N N . LYS A 1 90 ? -17.423 -2.700 18.167 1.00 77.31 90 LYS A N 1
ATOM 682 C CA . LYS A 1 90 ? -16.307 -2.937 19.110 1.00 77.31 90 LYS A CA 1
ATOM 683 C C . LYS A 1 90 ? -15.657 -4.325 19.007 1.00 77.31 90 LYS A C 1
ATOM 685 O O . LYS A 1 90 ? -14.460 -4.442 19.234 1.00 77.31 90 LYS A O 1
ATOM 690 N N . ARG A 1 91 ? -16.430 -5.364 18.661 1.00 81.12 91 ARG A N 1
ATOM 691 C CA . ARG A 1 91 ? -15.949 -6.755 18.537 1.00 81.12 91 ARG A CA 1
ATOM 692 C C . ARG A 1 91 ? -14.811 -6.909 17.522 1.00 81.12 91 ARG A C 1
ATOM 694 O O . ARG A 1 91 ? -13.996 -7.810 17.659 1.00 81.12 91 ARG A O 1
ATOM 701 N N . TRP A 1 92 ? -14.744 -6.036 16.524 1.00 86.25 92 TRP A N 1
ATOM 702 C CA . TRP A 1 92 ? -13.757 -6.132 15.454 1.00 86.25 92 TRP A CA 1
ATOM 703 C C . TRP A 1 92 ? -12.467 -5.363 15.744 1.00 86.25 92 TRP A C 1
ATOM 705 O O . TRP A 1 92 ? -11.533 -5.485 14.964 1.00 86.25 92 TRP A O 1
ATOM 715 N N . PHE A 1 93 ? -12.360 -4.617 16.854 1.00 85.50 93 PHE A N 1
ATOM 716 C CA . PHE A 1 93 ? -11.124 -3.885 17.167 1.00 85.50 93 PHE A CA 1
ATOM 717 C C . PHE A 1 93 ? -9.929 -4.808 17.376 1.00 85.50 93 PHE A C 1
ATOM 719 O O . PHE A 1 93 ? -8.845 -4.514 16.887 1.00 85.50 93 PHE A O 1
ATOM 726 N N . THR A 1 94 ? -10.126 -5.942 18.048 1.00 87.50 94 THR A N 1
ATOM 727 C CA . THR A 1 94 ? -9.056 -6.924 18.243 1.00 87.50 94 THR A CA 1
ATOM 728 C C . THR A 1 94 ? -8.637 -7.553 16.917 1.00 87.50 94 THR A C 1
ATOM 730 O O . THR A 1 94 ? -7.447 -7.659 16.646 1.00 87.50 94 THR A O 1
ATOM 733 N N . ALA A 1 95 ? -9.601 -7.900 16.058 1.00 90.88 95 ALA A N 1
ATOM 734 C CA . ALA A 1 95 ? -9.313 -8.427 14.725 1.00 90.88 95 ALA A CA 1
ATOM 735 C C . ALA A 1 95 ? -8.564 -7.395 13.866 1.00 90.88 95 ALA A C 1
ATOM 737 O O . ALA A 1 95 ? -7.535 -7.717 13.283 1.00 90.88 95 ALA A O 1
ATOM 738 N N . TYR A 1 96 ? -9.028 -6.142 13.858 1.00 93.00 96 TYR A N 1
ATOM 739 C CA . TYR A 1 96 ? -8.378 -5.053 13.136 1.00 93.00 96 TYR A CA 1
ATOM 740 C C . TYR A 1 96 ? -6.947 -4.818 13.623 1.00 93.00 96 TYR A C 1
ATOM 742 O O . TYR A 1 96 ? -6.041 -4.715 12.802 1.00 93.00 96 TYR A O 1
ATOM 750 N N . LEU A 1 97 ? -6.721 -4.805 14.941 1.00 92.88 97 LEU A N 1
ATOM 751 C CA . LEU A 1 97 ? -5.390 -4.658 15.532 1.00 92.88 97 LEU A CA 1
ATOM 752 C C . LEU A 1 97 ? -4.442 -5.771 15.069 1.00 92.88 97 LEU A C 1
ATOM 754 O O . LEU A 1 97 ? -3.348 -5.478 14.596 1.00 92.88 97 LEU A O 1
ATOM 758 N N . VAL A 1 98 ? -4.866 -7.035 15.166 1.00 94.31 98 VAL A N 1
ATOM 759 C CA . VAL A 1 98 ? -4.043 -8.185 14.756 1.00 94.31 98 VAL A CA 1
ATOM 760 C C . VAL A 1 98 ? -3.736 -8.126 13.259 1.00 94.31 98 VAL A C 1
ATOM 762 O O . VAL A 1 98 ? -2.572 -8.218 12.875 1.00 94.31 98 VAL A O 1
ATOM 765 N N . CYS A 1 99 ? -4.745 -7.899 12.414 1.00 95.19 99 CYS A N 1
ATOM 766 C CA . CYS A 1 99 ? -4.557 -7.772 10.966 1.00 95.19 99 CYS A CA 1
ATOM 767 C C . CYS A 1 99 ? -3.630 -6.604 10.600 1.00 95.19 99 CYS A C 1
ATOM 769 O O . CYS A 1 99 ? -2.806 -6.726 9.696 1.00 95.19 99 CYS A O 1
ATOM 771 N N . THR A 1 100 ? -3.712 -5.496 11.337 1.00 95.00 100 THR A N 1
ATOM 772 C CA . THR A 1 100 ? -2.845 -4.330 11.143 1.00 95.00 100 THR A CA 1
ATOM 773 C C . THR A 1 100 ? -1.391 -4.645 11.496 1.00 95.00 100 THR A C 1
ATOM 775 O O . THR A 1 100 ? -0.496 -4.299 10.731 1.00 95.00 100 THR A O 1
ATOM 778 N N . LEU A 1 101 ? -1.137 -5.343 12.607 1.00 95.25 101 LEU A N 1
ATOM 779 C CA . LEU A 1 101 ? 0.218 -5.756 12.992 1.00 95.25 101 LEU A CA 1
ATOM 780 C C . LEU A 1 101 ? 0.833 -6.727 11.981 1.00 95.25 101 LEU A C 1
ATOM 782 O O . LEU A 1 101 ? 1.992 -6.567 11.603 1.00 95.25 101 LEU A O 1
ATOM 786 N N . VAL A 1 102 ? 0.049 -7.697 11.504 1.00 96.00 102 VAL A N 1
ATOM 787 C CA . VAL A 1 102 ? 0.489 -8.602 10.435 1.00 96.00 102 VAL A CA 1
ATOM 788 C C . VAL A 1 102 ? 0.799 -7.800 9.172 1.00 96.00 102 VAL A C 1
ATOM 790 O O . VAL A 1 102 ? 1.881 -7.954 8.615 1.00 96.00 102 VAL A O 1
ATOM 793 N N . SER A 1 103 ? -0.085 -6.882 8.771 1.00 96.06 103 SER A N 1
ATOM 794 C CA . SER A 1 103 ? 0.109 -6.032 7.589 1.00 96.06 103 SER A CA 1
ATOM 795 C C . SER A 1 103 ? 1.393 -5.207 7.647 1.00 96.06 103 SER A C 1
ATOM 797 O O . SER A 1 103 ? 2.066 -5.100 6.630 1.00 96.06 103 SER A O 1
ATOM 799 N N . ILE A 1 104 ? 1.793 -4.694 8.818 1.00 96.94 104 ILE A N 1
ATOM 800 C CA . ILE A 1 104 ? 3.078 -3.987 8.981 1.00 96.94 104 ILE A CA 1
ATOM 801 C C . ILE A 1 104 ? 4.247 -4.883 8.567 1.00 96.94 104 ILE A C 1
ATOM 803 O O . ILE A 1 104 ? 5.093 -4.457 7.783 1.00 96.94 104 ILE A O 1
ATOM 807 N N . LEU A 1 105 ? 4.289 -6.128 9.052 1.00 96.00 105 LEU A N 1
ATOM 808 C CA . LEU A 1 105 ? 5.365 -7.064 8.711 1.00 96.00 105 LEU A CA 1
ATOM 809 C C . LEU A 1 105 ? 5.405 -7.343 7.206 1.00 96.00 105 LEU A C 1
ATOM 811 O O . LEU A 1 105 ? 6.478 -7.354 6.604 1.00 96.00 105 LEU A O 1
ATOM 815 N N . LEU A 1 106 ? 4.236 -7.519 6.587 1.00 94.69 106 LEU A N 1
ATOM 816 C CA . LEU A 1 106 ? 4.150 -7.773 5.151 1.00 94.69 106 LEU A CA 1
ATOM 817 C C . LEU A 1 106 ? 4.581 -6.552 4.337 1.00 94.69 106 LEU A C 1
ATOM 819 O O . LEU A 1 106 ? 5.333 -6.692 3.377 1.00 94.69 106 LEU A O 1
ATOM 823 N N . LEU A 1 107 ? 4.163 -5.352 4.737 1.00 95.94 107 LEU A N 1
ATOM 824 C CA . LEU A 1 107 ? 4.548 -4.110 4.074 1.00 95.94 107 LEU A CA 1
ATOM 825 C C . LEU A 1 107 ? 6.045 -3.830 4.185 1.00 95.94 107 LEU A C 1
ATOM 827 O O . LEU A 1 107 ? 6.629 -3.334 3.224 1.00 95.94 107 LEU A O 1
ATOM 831 N N . ILE A 1 108 ? 6.685 -4.178 5.307 1.00 95.94 108 ILE A N 1
ATOM 832 C CA . ILE A 1 108 ? 8.147 -4.105 5.436 1.00 95.94 108 ILE A CA 1
ATOM 833 C C . ILE A 1 108 ? 8.803 -5.001 4.382 1.00 95.94 108 ILE A C 1
ATOM 835 O O . ILE A 1 108 ? 9.683 -4.542 3.659 1.00 95.94 108 ILE A O 1
ATOM 839 N N . ILE A 1 109 ? 8.338 -6.246 4.235 1.00 93.81 109 ILE A N 1
ATOM 840 C CA . ILE A 1 109 ? 8.855 -7.173 3.218 1.00 93.81 109 ILE A CA 1
ATOM 841 C C . ILE A 1 109 ? 8.643 -6.605 1.807 1.00 93.81 109 ILE A C 1
ATOM 843 O O . ILE A 1 109 ? 9.582 -6.581 1.016 1.00 93.81 109 ILE A O 1
ATOM 847 N N . VAL A 1 110 ? 7.443 -6.106 1.493 1.00 93.19 110 VAL A N 1
ATOM 848 C CA . VAL A 1 110 ? 7.133 -5.497 0.185 1.00 93.19 110 VAL A CA 1
ATOM 849 C C . VAL A 1 110 ? 8.038 -4.297 -0.097 1.00 93.19 110 VAL A C 1
ATOM 851 O O . VAL A 1 110 ? 8.588 -4.196 -1.191 1.00 93.19 110 VAL A O 1
ATOM 854 N N . THR A 1 111 ? 8.240 -3.427 0.892 1.00 94.50 111 THR A N 1
ATOM 855 C CA . THR A 1 111 ? 9.062 -2.215 0.767 1.00 94.50 111 THR A CA 1
ATOM 856 C C . THR A 1 111 ? 10.534 -2.567 0.567 1.00 94.50 111 THR A C 1
ATOM 858 O O . THR A 1 111 ? 11.187 -2.003 -0.305 1.00 94.50 111 THR A O 1
ATOM 861 N N . VAL A 1 112 ? 11.061 -3.537 1.320 1.00 94.06 112 VAL A N 1
ATOM 862 C CA . VAL A 1 112 ? 12.447 -4.005 1.170 1.00 94.06 112 VAL A CA 1
ATOM 863 C C . VAL A 1 112 ? 12.656 -4.655 -0.195 1.00 94.06 112 VAL A C 1
ATOM 865 O O . VAL A 1 112 ? 13.624 -4.327 -0.874 1.00 94.06 112 VAL A O 1
ATOM 868 N N . ILE A 1 113 ? 11.743 -5.528 -0.635 1.00 91.50 113 ILE A N 1
ATOM 869 C CA . ILE A 1 113 ? 11.828 -6.159 -1.960 1.00 91.50 113 ILE A CA 1
ATOM 870 C C . ILE A 1 113 ? 11.776 -5.098 -3.064 1.00 91.50 113 ILE A C 1
ATOM 872 O O . ILE A 1 113 ? 12.611 -5.134 -3.965 1.00 91.50 113 ILE A O 1
ATOM 876 N N . GLY A 1 114 ? 10.848 -4.139 -2.982 1.00 90.56 114 GLY A N 1
ATOM 877 C CA . GLY A 1 114 ? 10.754 -3.039 -3.942 1.00 90.56 114 GLY A CA 1
ATOM 878 C C . GLY A 1 114 ? 12.028 -2.192 -3.982 1.00 90.56 114 GLY A C 1
ATOM 879 O O . GLY A 1 114 ? 12.511 -1.852 -5.060 1.00 90.56 114 GLY A O 1
ATOM 880 N N . ALA A 1 115 ? 12.631 -1.908 -2.824 1.00 92.56 115 ALA A N 1
ATOM 881 C CA . ALA A 1 115 ? 13.846 -1.103 -2.734 1.00 92.56 115 ALA A CA 1
ATOM 882 C C . ALA A 1 115 ? 15.056 -1.837 -3.321 1.00 92.56 115 ALA A C 1
ATOM 884 O O . ALA A 1 115 ? 15.815 -1.249 -4.091 1.00 92.56 115 ALA A O 1
ATOM 885 N N . VAL A 1 116 ? 15.207 -3.128 -3.006 1.00 91.31 116 VAL A N 1
ATOM 886 C CA . VAL A 1 116 ? 16.256 -3.982 -3.578 1.00 91.31 116 VAL A CA 1
ATOM 887 C C . VAL A 1 116 ? 16.082 -4.095 -5.091 1.00 91.31 116 VAL A C 1
ATOM 889 O O . VAL A 1 116 ? 17.048 -3.904 -5.821 1.00 91.31 116 VAL A O 1
ATOM 892 N N . ALA A 1 117 ? 14.862 -4.322 -5.581 1.00 88.44 117 ALA A N 1
ATOM 893 C CA . ALA A 1 117 ? 14.591 -4.414 -7.014 1.00 88.44 117 ALA A CA 1
ATOM 894 C C . ALA A 1 117 ? 14.816 -3.078 -7.747 1.00 88.44 117 ALA A C 1
ATOM 896 O O . ALA A 1 117 ? 15.319 -3.067 -8.872 1.00 88.44 117 ALA A O 1
ATOM 897 N N . ALA A 1 118 ? 14.486 -1.942 -7.127 1.00 88.75 118 ALA A N 1
ATOM 898 C CA . ALA A 1 118 ? 14.790 -0.621 -7.674 1.00 88.75 118 ALA A CA 1
ATOM 899 C C . ALA A 1 118 ? 16.306 -0.373 -7.739 1.00 88.75 118 ALA A C 1
ATOM 901 O O . ALA A 1 118 ? 16.811 0.077 -8.769 1.00 88.75 118 ALA A O 1
ATOM 902 N N . ALA A 1 119 ? 17.039 -0.707 -6.673 1.00 89.06 119 ALA A N 1
ATOM 903 C CA . ALA A 1 119 ? 18.493 -0.576 -6.626 1.00 89.06 119 ALA A CA 1
ATOM 904 C C . ALA A 1 119 ? 19.184 -1.474 -7.663 1.00 89.06 119 ALA A C 1
ATOM 906 O O . ALA A 1 119 ? 20.071 -1.004 -8.370 1.00 89.06 119 ALA A O 1
ATOM 907 N N . ASP A 1 120 ? 18.736 -2.723 -7.798 1.00 85.38 120 ASP A N 1
ATOM 908 C CA . ASP A 1 120 ? 19.225 -3.689 -8.786 1.00 85.38 120 ASP A CA 1
ATOM 909 C C . ASP A 1 120 ? 18.994 -3.197 -10.223 1.00 85.38 120 ASP A C 1
ATOM 911 O O . ASP A 1 120 ? 19.910 -3.220 -11.041 1.00 85.38 120 ASP A O 1
ATOM 915 N N . ASN A 1 121 ? 17.814 -2.629 -10.518 1.00 81.75 121 ASN A N 1
ATOM 916 C CA . ASN A 1 121 ? 17.563 -1.982 -11.811 1.00 81.75 121 ASN A CA 1
ATOM 917 C C . ASN A 1 121 ? 18.576 -0.856 -12.077 1.00 81.75 121 ASN A C 1
ATOM 919 O O . ASN A 1 121 ? 19.198 -0.835 -13.136 1.00 81.75 121 ASN A O 1
ATOM 923 N N . VAL A 1 122 ? 18.786 0.063 -11.128 1.00 84.06 122 VAL A N 1
ATOM 924 C CA . VAL A 1 122 ? 19.744 1.175 -11.296 1.00 84.06 122 VAL A CA 1
ATOM 925 C C . VAL A 1 122 ? 21.185 0.674 -11.437 1.00 84.06 122 VAL A C 1
ATOM 927 O O . VAL A 1 122 ? 21.953 1.224 -12.225 1.00 84.06 122 VAL A O 1
ATOM 930 N N . HIS A 1 123 ? 21.567 -0.352 -10.679 1.00 82.56 123 HIS A N 1
ATOM 931 C CA . HIS A 1 123 ? 22.890 -0.962 -10.755 1.00 82.56 123 HIS A CA 1
ATOM 932 C C . HIS A 1 123 ? 23.137 -1.573 -12.135 1.00 82.56 123 HIS A C 1
ATOM 934 O O . HIS A 1 123 ? 24.127 -1.245 -12.786 1.00 82.56 123 HIS A O 1
ATOM 940 N N . TYR A 1 124 ? 22.183 -2.367 -12.623 1.00 75.50 124 TYR A N 1
ATOM 941 C CA . TYR A 1 124 ? 22.233 -2.964 -13.952 1.00 75.50 124 TYR A CA 1
ATOM 942 C C . TYR A 1 124 ? 22.401 -1.906 -15.053 1.00 75.50 124 TYR A C 1
ATOM 944 O O . TYR A 1 124 ? 23.237 -2.073 -15.943 1.00 75.50 124 TYR A O 1
ATOM 952 N N . TRP A 1 125 ? 21.668 -0.788 -14.951 1.00 72.50 125 TRP A N 1
ATOM 953 C CA . TRP A 1 125 ? 21.800 0.367 -15.850 1.00 72.50 125 TRP A CA 1
ATOM 954 C C . TRP A 1 125 ? 23.214 0.955 -15.869 1.00 72.50 125 TRP A C 1
ATOM 956 O O . TRP A 1 125 ? 23.719 1.302 -16.934 1.00 72.50 125 TRP A O 1
ATOM 966 N N . LYS A 1 126 ? 23.861 1.069 -14.706 1.00 75.69 126 LYS A N 1
ATOM 967 C CA . LYS A 1 126 ? 25.216 1.625 -14.598 1.00 75.69 126 LYS A CA 1
ATOM 968 C C . LYS A 1 126 ? 26.292 0.685 -15.135 1.00 75.69 126 LYS A C 1
ATOM 970 O O . LYS A 1 126 ? 27.256 1.163 -15.724 1.00 75.69 126 LYS A O 1
ATOM 975 N N . GLU A 1 127 ? 26.150 -0.622 -14.920 1.00 75.12 127 GLU A N 1
ATOM 976 C CA . GLU A 1 127 ? 27.156 -1.615 -15.325 1.00 75.12 127 GLU A CA 1
ATOM 977 C C . GLU A 1 127 ? 27.138 -1.944 -16.820 1.00 75.12 127 GLU A C 1
ATOM 979 O O . GLU A 1 127 ? 28.150 -2.388 -17.359 1.00 75.12 127 GLU A O 1
ATOM 984 N N . HIS A 1 128 ? 26.025 -1.690 -17.511 1.00 68.88 128 HIS A N 1
ATOM 985 C CA . HIS A 1 128 ? 25.873 -1.997 -18.934 1.00 68.88 128 HIS A CA 1
ATOM 986 C C . HIS A 1 128 ? 25.668 -0.728 -19.782 1.00 68.88 128 HIS A C 1
ATOM 988 O O . HIS A 1 128 ? 24.678 -0.631 -20.508 1.00 68.88 128 HIS A O 1
ATOM 994 N N . PRO A 1 129 ? 26.603 0.246 -19.771 1.00 57.50 129 PRO A N 1
ATOM 995 C CA . PRO A 1 129 ? 26.436 1.511 -20.487 1.00 57.50 129 PRO A CA 1
ATOM 996 C C . PRO A 1 129 ? 26.342 1.328 -22.012 1.00 57.50 129 PRO A C 1
ATOM 998 O O . PRO A 1 129 ? 25.754 2.162 -22.690 1.00 57.50 129 PRO A O 1
ATOM 1001 N N . GLY A 1 130 ? 26.851 0.217 -22.564 1.00 50.19 130 GLY A N 1
ATOM 1002 C CA . GLY A 1 130 ? 26.714 -0.139 -23.985 1.00 50.19 130 GLY A CA 1
ATOM 1003 C C . GLY A 1 130 ? 25.276 -0.435 -24.439 1.00 50.19 130 GLY A C 1
ATOM 1004 O O . GLY A 1 130 ? 25.003 -0.394 -25.638 1.00 50.19 130 GLY A O 1
ATOM 1005 N N . TYR A 1 131 ? 24.337 -0.659 -23.511 1.00 50.22 131 TYR A N 1
ATOM 1006 C CA . TYR A 1 131 ? 22.908 -0.728 -23.834 1.00 50.22 131 TYR A CA 1
ATOM 1007 C C . TYR A 1 131 ? 22.331 0.631 -24.259 1.00 50.22 131 TYR A C 1
ATOM 1009 O O . TYR A 1 131 ? 21.362 0.644 -25.008 1.00 50.22 131 TYR A O 1
ATOM 1017 N N . HIS A 1 132 ? 22.964 1.761 -23.904 1.00 49.00 132 HIS A N 1
ATOM 1018 C CA . HIS A 1 132 ? 22.573 3.079 -24.427 1.00 49.00 132 HIS A CA 1
ATOM 1019 C C . HIS A 1 132 ? 22.757 3.207 -25.947 1.00 49.00 132 HIS A C 1
ATOM 1021 O O . HIS A 1 132 ? 22.148 4.080 -26.554 1.00 49.00 132 HIS A O 1
ATOM 1027 N N . HIS A 1 133 ? 23.612 2.379 -26.560 1.00 42.03 133 HIS A N 1
ATOM 1028 C CA . HIS A 1 133 ? 23.942 2.459 -27.989 1.00 42.03 133 HIS A CA 1
ATOM 1029 C C . HIS A 1 133 ? 23.263 1.377 -28.841 1.00 42.03 133 HIS A C 1
ATOM 1031 O O . HIS A 1 133 ? 23.195 1.513 -30.058 1.00 42.03 133 HIS A O 1
ATOM 1037 N N . TYR A 1 134 ? 22.721 0.325 -28.218 1.00 45.16 134 TYR A N 1
ATOM 1038 C CA . TYR A 1 134 ? 21.862 -0.659 -28.894 1.00 45.16 134 TYR A CA 1
ATOM 1039 C C . TYR A 1 134 ? 20.396 -0.198 -29.004 1.00 45.16 134 TYR A C 1
ATOM 1041 O O . TYR A 1 134 ? 19.654 -0.716 -29.844 1.00 45.16 134 TYR A O 1
ATOM 1049 N N . ASP A 1 135 ? 20.003 0.798 -28.202 1.00 46.44 135 ASP A N 1
ATOM 1050 C CA . ASP A 1 135 ? 18.675 1.428 -28.229 1.00 46.44 135 ASP A CA 1
ATOM 1051 C C . ASP A 1 135 ? 18.421 2.231 -29.523 1.00 46.44 135 ASP A C 1
ATOM 1053 O O . ASP A 1 135 ? 17.268 2.401 -29.911 1.00 46.44 135 ASP A O 1
ATOM 1057 N N . ASP A 1 136 ? 19.470 2.669 -30.230 1.00 48.41 136 ASP A N 1
ATOM 1058 C CA . ASP A 1 136 ? 19.334 3.575 -31.383 1.00 48.41 136 ASP A CA 1
ATOM 1059 C C . ASP A 1 136 ? 19.076 2.848 -32.720 1.00 48.41 136 ASP A C 1
ATOM 1061 O O . ASP A 1 136 ? 18.699 3.477 -33.704 1.00 48.41 136 ASP A O 1
ATOM 1065 N N . TYR A 1 137 ? 19.245 1.516 -32.780 1.00 46.75 137 TYR A N 1
ATOM 1066 C CA . TYR A 1 137 ? 19.141 0.792 -34.057 1.00 46.75 137 TYR A CA 1
ATOM 1067 C C . TYR A 1 137 ? 18.225 -0.437 -34.105 1.00 46.75 137 TYR A C 1
ATOM 1069 O O . TYR A 1 137 ? 17.907 -0.823 -35.225 1.00 46.75 137 TYR A O 1
ATOM 1077 N N . ASN A 1 138 ? 17.758 -1.055 -33.001 1.00 48.75 138 ASN A N 1
ATOM 1078 C CA . ASN A 1 138 ? 16.853 -2.226 -33.131 1.00 48.75 138 ASN A CA 1
ATOM 1079 C C . ASN A 1 138 ? 15.903 -2.588 -31.958 1.00 48.75 138 ASN A C 1
ATOM 1081 O O . ASN A 1 138 ? 15.093 -3.491 -32.150 1.00 48.75 138 ASN A O 1
ATOM 1085 N N . TYR A 1 139 ? 15.938 -1.951 -30.773 1.00 53.50 139 TYR A N 1
ATOM 1086 C CA . TYR A 1 139 ? 15.070 -2.356 -29.635 1.00 53.50 139 TYR A CA 1
ATOM 1087 C C . TYR A 1 139 ? 14.576 -1.196 -28.729 1.00 53.50 139 TYR A C 1
ATOM 1089 O O . TYR A 1 139 ? 14.811 -1.219 -27.519 1.00 53.50 139 TYR A O 1
ATOM 1097 N N . PRO A 1 140 ? 13.814 -0.214 -29.254 1.00 54.19 140 PRO A N 1
ATOM 1098 C CA . PRO A 1 140 ? 13.289 0.916 -28.466 1.00 54.19 140 PRO A CA 1
ATOM 1099 C C . PRO A 1 140 ? 12.411 0.505 -27.262 1.00 54.19 140 PRO A C 1
ATOM 1101 O O . PRO A 1 140 ? 12.295 1.244 -26.283 1.00 54.19 140 PRO A O 1
ATOM 1104 N N . ASP A 1 141 ? 11.830 -0.698 -27.284 1.00 60.69 141 ASP A N 1
ATOM 1105 C CA . ASP A 1 141 ? 10.917 -1.177 -26.239 1.00 60.69 141 ASP A CA 1
ATOM 1106 C C . ASP A 1 141 ? 11.620 -1.531 -24.911 1.00 60.69 141 ASP A C 1
ATOM 1108 O O . ASP A 1 141 ? 10.998 -1.522 -23.844 1.00 60.69 141 ASP A O 1
ATOM 1112 N N . GLN A 1 142 ? 12.927 -1.821 -24.924 1.00 64.56 142 GLN A N 1
ATOM 1113 C CA . GLN A 1 142 ? 13.631 -2.305 -23.728 1.00 64.56 142 GLN A CA 1
ATOM 1114 C C . GLN A 1 142 ? 13.987 -1.193 -22.730 1.00 64.56 142 GLN A C 1
ATOM 1116 O O . GLN A 1 142 ? 14.061 -1.452 -21.518 1.00 64.56 142 GLN A O 1
ATOM 1121 N N . HIS A 1 143 ? 14.175 0.035 -23.220 1.00 67.56 143 HIS A N 1
ATOM 1122 C CA . HIS A 1 143 ? 14.423 1.225 -22.407 1.00 67.56 143 HIS A CA 1
ATOM 1123 C C . HIS A 1 143 ? 13.177 1.599 -21.595 1.00 67.56 143 HIS A C 1
ATOM 1125 O O . HIS A 1 143 ? 13.212 1.681 -20.361 1.00 67.56 143 HIS A O 1
ATOM 1131 N N . GLY A 1 144 ? 12.039 1.724 -22.289 1.00 68.94 144 GLY A N 1
ATOM 1132 C CA . GLY A 1 144 ? 10.750 2.064 -21.687 1.00 68.94 144 GLY A CA 1
ATOM 1133 C C . GLY A 1 144 ? 10.324 1.056 -20.622 1.00 68.94 144 GLY A C 1
ATOM 1134 O O . GLY A 1 144 ? 9.870 1.440 -19.541 1.00 68.94 144 GLY A O 1
ATOM 1135 N N . VAL A 1 145 ? 10.549 -0.237 -20.868 1.00 73.31 145 VAL A N 1
ATOM 1136 C CA . VAL A 1 145 ? 10.216 -1.287 -19.901 1.00 73.31 145 VAL A CA 1
ATOM 1137 C C . VAL A 1 145 ? 11.042 -1.183 -18.619 1.00 73.31 145 VAL A C 1
ATOM 1139 O O . VAL A 1 145 ? 10.488 -1.347 -17.532 1.00 73.31 145 VAL A O 1
ATOM 1142 N N . SER A 1 146 ? 12.339 -0.881 -18.690 1.00 77.19 146 SER A N 1
ATOM 1143 C CA . SER A 1 146 ? 13.146 -0.791 -17.468 1.00 77.19 146 SER A CA 1
ATOM 1144 C C . SER A 1 146 ? 12.821 0.447 -16.635 1.00 77.19 146 SER A C 1
ATOM 1146 O O . SER A 1 146 ? 12.698 0.332 -15.415 1.00 77.19 146 SER A O 1
ATOM 1148 N N . ILE A 1 147 ? 12.586 1.597 -17.277 1.00 82.31 147 ILE A N 1
ATOM 1149 C CA . ILE A 1 147 ? 12.095 2.797 -16.584 1.00 82.31 147 ILE A CA 1
ATOM 1150 C C . ILE A 1 147 ? 10.738 2.515 -15.935 1.00 82.31 147 ILE A C 1
ATOM 1152 O O . ILE A 1 147 ? 10.530 2.863 -14.775 1.00 82.31 147 ILE A O 1
ATOM 1156 N N . THR A 1 148 ? 9.839 1.828 -16.645 1.00 85.31 148 THR A N 1
ATOM 1157 C CA . THR A 1 148 ? 8.538 1.419 -16.100 1.00 85.31 148 THR A CA 1
ATOM 1158 C C . THR A 1 148 ? 8.720 0.539 -14.863 1.00 85.31 148 THR A C 1
ATOM 1160 O O . THR A 1 148 ? 8.158 0.846 -13.814 1.00 85.31 148 THR A O 1
ATOM 1163 N N . LYS A 1 149 ? 9.558 -0.506 -14.925 1.00 86.00 149 LYS A N 1
ATOM 1164 C CA . LYS A 1 149 ? 9.845 -1.360 -13.758 1.00 86.00 149 LYS A CA 1
ATOM 1165 C C . LYS A 1 149 ? 10.373 -0.553 -12.577 1.00 86.00 149 LYS A C 1
ATOM 1167 O O . LYS A 1 149 ? 9.868 -0.704 -11.467 1.00 86.00 149 LYS A O 1
ATOM 1172 N N . LEU A 1 150 ? 11.357 0.314 -12.815 1.00 88.31 150 LEU A N 1
ATOM 1173 C CA . LEU A 1 150 ? 11.933 1.166 -11.779 1.00 88.31 150 LEU A CA 1
ATOM 1174 C C . LEU A 1 150 ? 10.864 2.061 -11.141 1.00 88.31 150 LEU A C 1
ATOM 1176 O O . LEU A 1 150 ? 10.754 2.100 -9.918 1.00 88.31 150 LEU A O 1
ATOM 1180 N N . ALA A 1 151 ? 10.047 2.731 -11.956 1.00 91.94 151 ALA A N 1
ATOM 1181 C CA . ALA A 1 151 ? 8.983 3.606 -11.481 1.00 91.94 151 ALA A CA 1
ATOM 1182 C C . ALA A 1 151 ? 7.982 2.853 -10.593 1.00 91.94 151 ALA A C 1
ATOM 1184 O O . ALA A 1 151 ? 7.678 3.309 -9.493 1.00 91.94 151 ALA A O 1
ATOM 1185 N N . PHE A 1 152 ? 7.516 1.675 -11.014 1.00 92.94 152 PHE A N 1
ATOM 1186 C CA . PHE A 1 152 ? 6.564 0.887 -10.229 1.00 92.94 152 PHE A CA 1
ATOM 1187 C C . PHE A 1 152 ? 7.173 0.312 -8.942 1.00 92.94 152 PHE A C 1
ATOM 1189 O O . PHE A 1 152 ? 6.497 0.307 -7.913 1.00 92.94 152 PHE A O 1
ATOM 1196 N N . HIS A 1 153 ? 8.446 -0.098 -8.947 1.00 91.94 153 HIS A N 1
ATOM 1197 C CA . HIS A 1 153 ? 9.149 -0.495 -7.718 1.00 91.94 153 HIS A CA 1
ATOM 1198 C C . HIS A 1 153 ? 9.303 0.676 -6.738 1.00 91.94 153 HIS A C 1
ATOM 1200 O O . HIS A 1 153 ? 9.080 0.508 -5.540 1.00 91.94 153 HIS A O 1
ATOM 1206 N N . LEU A 1 154 ? 9.587 1.888 -7.228 1.00 93.50 154 LEU A N 1
ATOM 1207 C CA . LEU A 1 154 ? 9.617 3.094 -6.392 1.00 93.50 154 LEU A CA 1
ATOM 1208 C C . LEU A 1 154 ? 8.234 3.443 -5.828 1.00 93.50 154 LEU A C 1
ATOM 1210 O O . LEU A 1 154 ? 8.126 3.793 -4.652 1.00 93.50 154 LEU A O 1
ATOM 1214 N N . VAL A 1 155 ? 7.171 3.307 -6.627 1.00 95.06 155 VAL A N 1
ATOM 1215 C CA . VAL A 1 155 ? 5.791 3.499 -6.154 1.00 95.06 155 VAL A CA 1
ATOM 1216 C C . VAL A 1 155 ? 5.448 2.484 -5.061 1.00 95.06 155 VAL A C 1
ATOM 1218 O O . VAL A 1 155 ? 4.914 2.888 -4.029 1.00 95.06 155 VAL A O 1
ATOM 1221 N N . LEU A 1 156 ? 5.809 1.203 -5.223 1.00 93.69 156 LEU A N 1
ATOM 1222 C CA . LEU A 1 156 ? 5.644 0.188 -4.173 1.00 93.69 156 LEU A CA 1
ATOM 1223 C C . LEU A 1 156 ? 6.354 0.596 -2.875 1.00 93.69 156 LEU A C 1
ATOM 1225 O O . LEU A 1 156 ? 5.762 0.476 -1.804 1.00 93.69 156 LEU A O 1
ATOM 1229 N N . CYS A 1 157 ? 7.581 1.119 -2.953 1.00 94.56 157 CYS A N 1
ATOM 1230 C CA . CYS A 1 157 ? 8.322 1.586 -1.779 1.00 94.56 157 CYS A CA 1
ATOM 1231 C C . CYS A 1 157 ? 7.649 2.768 -1.082 1.00 94.56 157 CYS A C 1
ATOM 1233 O O . CYS A 1 157 ? 7.527 2.773 0.143 1.00 94.56 157 CYS A O 1
ATOM 1235 N N . ILE A 1 158 ? 7.222 3.775 -1.848 1.00 96.50 158 ILE A N 1
ATOM 1236 C CA . ILE A 1 158 ? 6.606 4.989 -1.301 1.00 96.50 158 ILE A CA 1
ATOM 1237 C C . ILE A 1 158 ? 5.260 4.644 -0.663 1.00 96.50 158 ILE A C 1
ATOM 1239 O O . ILE A 1 158 ? 5.032 4.968 0.501 1.00 96.50 158 ILE A O 1
ATOM 1243 N N . VAL A 1 159 ? 4.389 3.947 -1.397 1.00 96.69 159 VAL A N 1
ATOM 1244 C CA . VAL A 1 159 ? 3.067 3.546 -0.901 1.00 96.69 159 VAL A CA 1
ATOM 1245 C C . VAL A 1 159 ? 3.213 2.590 0.280 1.00 96.69 159 VAL A C 1
ATOM 1247 O O . VAL A 1 159 ? 2.568 2.797 1.302 1.00 96.69 159 VAL A O 1
ATOM 1250 N N . GLY A 1 160 ? 4.109 1.603 0.197 1.00 95.94 160 GLY A N 1
ATOM 1251 C CA . GLY A 1 160 ? 4.384 0.677 1.296 1.00 95.94 160 GLY A CA 1
ATOM 1252 C C . GLY A 1 160 ? 4.848 1.391 2.567 1.00 95.94 160 GLY A C 1
ATOM 1253 O O . GLY A 1 160 ? 4.324 1.127 3.646 1.00 95.94 160 GLY A O 1
ATOM 1254 N N . SER A 1 161 ? 5.754 2.365 2.440 1.00 96.81 161 SER A N 1
ATOM 1255 C CA . SER A 1 161 ? 6.237 3.169 3.572 1.00 96.81 161 SER A CA 1
ATOM 1256 C C . SER A 1 161 ? 5.129 4.013 4.207 1.00 96.81 161 SER A C 1
ATOM 1258 O O . SER A 1 161 ? 5.021 4.072 5.432 1.00 96.81 161 SER A O 1
ATOM 1260 N N . LEU A 1 162 ? 4.282 4.647 3.390 1.00 97.50 162 LEU A N 1
ATOM 1261 C CA . LEU A 1 162 ? 3.139 5.422 3.879 1.00 97.50 162 LEU A CA 1
ATOM 1262 C C . LEU A 1 162 ? 2.118 4.526 4.588 1.00 97.50 162 LEU A C 1
ATOM 1264 O O . LEU A 1 162 ? 1.637 4.874 5.666 1.00 97.50 162 LEU A O 1
ATOM 1268 N N . GLU A 1 163 ? 1.835 3.349 4.036 1.00 97.12 163 GLU A N 1
ATOM 1269 C CA . GLU A 1 163 ? 0.899 2.399 4.634 1.00 97.12 163 GLU A CA 1
ATOM 1270 C C . GLU A 1 163 ? 1.424 1.799 5.943 1.00 97.12 163 GLU A C 1
ATOM 1272 O O . GLU A 1 163 ? 0.640 1.573 6.861 1.00 97.12 163 GLU A O 1
ATOM 1277 N N . ILE A 1 164 ? 2.743 1.643 6.114 1.00 97.50 164 ILE A N 1
ATOM 1278 C CA . ILE A 1 164 ? 3.321 1.280 7.420 1.00 97.50 164 ILE A CA 1
ATOM 1279 C C . ILE A 1 164 ? 2.943 2.330 8.472 1.00 97.50 164 ILE A C 1
ATOM 1281 O O . ILE A 1 164 ? 2.506 1.970 9.567 1.00 97.50 164 ILE A O 1
ATOM 1285 N N . VAL A 1 165 ? 3.045 3.622 8.144 1.00 97.50 165 VAL A N 1
ATOM 1286 C CA . VAL A 1 165 ? 2.649 4.707 9.058 1.00 97.50 165 VAL A CA 1
ATOM 1287 C C . VAL A 1 165 ? 1.152 4.637 9.366 1.00 97.50 165 VAL A C 1
ATOM 1289 O O . VAL A 1 165 ? 0.763 4.712 10.534 1.00 97.50 165 VAL A O 1
ATOM 1292 N N . VAL A 1 166 ? 0.307 4.436 8.350 1.00 96.88 166 VAL A N 1
ATOM 1293 C CA . VAL A 1 166 ? -1.148 4.284 8.525 1.00 96.88 166 VAL A CA 1
ATOM 1294 C C . VAL A 1 166 ? -1.472 3.093 9.428 1.00 96.88 166 VAL A C 1
ATOM 1296 O O . VAL A 1 166 ? -2.285 3.225 10.346 1.00 96.88 166 VAL A O 1
ATOM 1299 N N . CYS A 1 167 ? -0.814 1.950 9.233 1.00 96.44 167 CYS A N 1
ATOM 1300 C CA . CYS A 1 167 ? -0.982 0.773 10.074 1.00 96.44 167 CYS A CA 1
ATOM 1301 C C . CYS A 1 167 ? -0.526 1.022 11.520 1.00 96.44 167 CYS A C 1
ATOM 1303 O O . CYS A 1 167 ? -1.226 0.643 12.457 1.00 96.44 167 CYS A O 1
ATOM 1305 N N . VAL A 1 168 ? 0.594 1.710 11.748 1.00 96.19 168 VAL A N 1
ATOM 1306 C CA . VAL A 1 168 ? 1.019 2.068 13.112 1.00 96.19 168 VAL A CA 1
ATOM 1307 C C . VAL A 1 168 ? -0.030 2.953 13.792 1.00 96.19 168 VAL A C 1
ATOM 1309 O O . VAL A 1 168 ? -0.418 2.685 14.931 1.00 96.19 168 VAL A O 1
ATOM 1312 N N . LEU A 1 169 ? -0.563 3.958 13.091 1.00 94.62 169 LEU A N 1
ATOM 1313 C CA . LEU A 1 169 ? -1.635 4.811 13.617 1.00 94.62 169 LEU A CA 1
ATOM 1314 C C . LEU A 1 169 ? -2.907 4.006 13.923 1.00 94.62 169 LEU A C 1
ATOM 1316 O O . LEU A 1 169 ? -3.499 4.162 14.993 1.00 94.62 169 LEU A O 1
ATOM 1320 N N . ALA A 1 170 ? -3.302 3.105 13.025 1.00 93.06 170 ALA A N 1
ATOM 1321 C CA . ALA A 1 170 ? -4.431 2.201 13.222 1.00 93.06 170 ALA A CA 1
ATOM 1322 C C . ALA A 1 170 ? -4.250 1.298 14.456 1.00 93.06 170 ALA A C 1
ATOM 1324 O O . ALA A 1 170 ? -5.192 1.129 15.240 1.00 93.06 170 ALA A O 1
ATOM 1325 N N . ALA A 1 171 ? -3.041 0.773 14.676 1.00 92.69 171 ALA A N 1
ATOM 1326 C CA . ALA A 1 17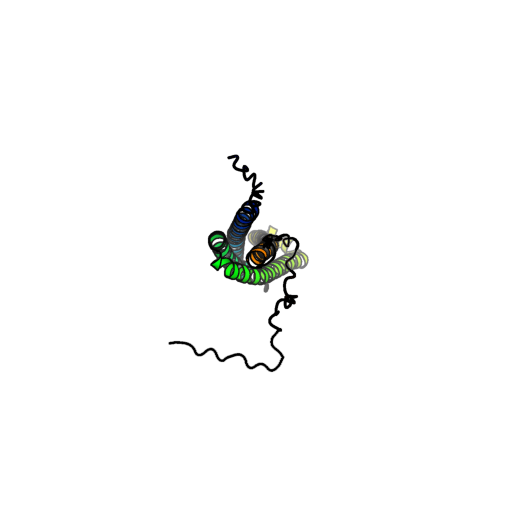1 ? -2.710 -0.028 15.848 1.00 92.69 171 ALA A CA 1
ATOM 1327 C C . ALA A 1 171 ? -2.808 0.800 17.138 1.00 92.69 171 ALA A C 1
ATOM 1329 O O . ALA A 1 171 ? -3.482 0.385 18.080 1.00 92.69 171 ALA A O 1
ATOM 1330 N N . VAL A 1 172 ? -2.238 2.011 17.160 1.00 91.62 172 VAL A N 1
ATOM 1331 C CA . VAL A 1 172 ? -2.330 2.930 18.309 1.00 91.62 172 VAL A CA 1
ATOM 1332 C C . VAL A 1 172 ? -3.791 3.236 18.646 1.00 91.62 172 VAL A C 1
ATOM 1334 O O . VAL A 1 172 ? -4.211 3.085 19.798 1.00 91.62 172 VAL A O 1
ATOM 1337 N N . PHE A 1 173 ? -4.608 3.604 17.654 1.00 89.25 173 PHE A N 1
ATOM 1338 C CA . PHE A 1 173 ? -6.025 3.895 17.886 1.00 89.25 173 PHE A CA 1
ATOM 1339 C C . PHE A 1 173 ? -6.797 2.676 18.398 1.00 89.25 173 PHE A C 1
ATOM 1341 O O . PHE A 1 173 ? -7.641 2.824 19.288 1.00 89.25 173 PHE A O 1
ATOM 1348 N N . SER A 1 174 ? -6.467 1.479 17.916 1.00 87.56 174 SER A N 1
ATOM 1349 C CA . SER A 1 174 ? -7.085 0.229 18.365 1.00 87.56 174 SER A CA 1
ATOM 1350 C C . SER A 1 174 ? -6.691 -0.129 19.803 1.00 87.56 174 SER A C 1
ATOM 1352 O O . SER A 1 174 ? -7.568 -0.437 20.612 1.00 87.56 174 SER A O 1
ATOM 1354 N N . CYS A 1 175 ? -5.416 0.026 20.177 1.00 84.94 175 CYS A N 1
ATOM 1355 C CA . CYS A 1 175 ? -4.931 -0.194 21.545 1.00 84.94 175 CYS A CA 1
ATOM 1356 C C . CYS A 1 175 ? -5.620 0.736 22.555 1.00 84.94 175 CYS A C 1
ATOM 1358 O O . CYS A 1 175 ? -6.116 0.279 23.586 1.00 84.94 175 CYS A O 1
ATOM 1360 N N . THR A 1 176 ? -5.772 2.029 22.233 1.00 78.06 176 THR A N 1
ATOM 1361 C CA . THR A 1 176 ? -6.519 2.958 23.108 1.00 78.06 176 THR A CA 1
ATOM 1362 C C . THR A 1 176 ? -8.008 2.605 23.242 1.00 78.06 176 THR A C 1
ATOM 1364 O O . THR A 1 176 ? -8.678 3.062 24.173 1.00 78.06 176 THR A O 1
ATOM 1367 N N . GLY A 1 177 ? -8.549 1.824 22.300 1.00 68.88 177 GLY A N 1
ATOM 1368 C CA . GLY A 1 177 ? -9.894 1.249 22.325 1.00 68.88 177 GLY A CA 1
ATOM 1369 C C . GLY A 1 177 ? -10.056 0.080 23.290 1.00 68.88 177 GLY A C 1
ATOM 1370 O O . GLY A 1 177 ? -11.155 -0.103 23.813 1.00 68.88 177 GLY A O 1
ATOM 1371 N N . MET A 1 178 ? -8.982 -0.676 23.523 1.00 70.56 178 MET A N 1
ATOM 1372 C CA . MET A 1 178 ? -9.002 -1.912 24.303 1.00 70.56 178 MET A CA 1
ATOM 1373 C C . MET A 1 178 ? -8.591 -1.723 25.763 1.00 70.56 178 MET A C 1
ATOM 1375 O O . MET A 1 178 ? -9.077 -2.482 26.591 1.00 70.56 178 MET A O 1
ATOM 1379 N N . CYS A 1 179 ? -7.760 -0.730 26.102 1.00 69.75 179 CYS A N 1
ATOM 1380 C CA . CYS A 1 179 ? -7.322 -0.517 27.486 1.00 69.75 179 CYS A CA 1
ATOM 1381 C C . CYS A 1 179 ? -8.487 -0.071 28.400 1.00 69.75 179 CYS A C 1
ATOM 1383 O O . CYS A 1 179 ? -8.973 1.062 28.266 1.00 69.75 179 CYS A O 1
ATOM 1385 N N . PRO A 1 180 ? -8.916 -0.904 29.368 1.00 55.09 180 PRO A N 1
ATOM 1386 C CA . PRO A 1 180 ? -9.874 -0.509 30.387 1.00 55.09 180 PRO A CA 1
ATOM 1387 C C . PRO A 1 180 ? -9.106 0.249 31.477 1.00 55.09 180 PRO A C 1
ATOM 1389 O O . PRO A 1 180 ? -8.532 -0.367 32.363 1.00 55.09 180 PRO A O 1
ATOM 1392 N N . GLY A 1 181 ? -9.006 1.580 31.406 1.00 51.69 181 GLY A N 1
ATOM 1393 C CA . GLY A 1 181 ? -8.332 2.284 32.510 1.00 51.69 181 GLY A CA 1
ATOM 1394 C C . GLY A 1 181 ? -8.153 3.794 32.432 1.00 51.69 181 GLY A C 1
ATOM 1395 O O . GLY A 1 181 ? -8.075 4.429 33.471 1.00 51.69 181 GLY A O 1
ATOM 1396 N N . SER A 1 182 ? -8.137 4.427 31.259 1.00 48.66 182 SER A N 1
ATOM 1397 C CA . SER A 1 182 ? -7.782 5.862 31.212 1.00 48.66 182 SER A CA 1
ATOM 1398 C C . SER A 1 182 ? -8.936 6.836 31.515 1.00 48.66 182 SER A C 1
ATOM 1400 O O . SER A 1 182 ? -8.676 8.027 31.658 1.00 48.66 182 SER A O 1
ATOM 1402 N N . ASN A 1 183 ? -10.192 6.378 31.593 1.00 48.41 183 ASN A N 1
ATOM 1403 C CA . ASN A 1 183 ? -11.362 7.268 31.691 1.00 48.41 183 ASN A CA 1
ATOM 1404 C C . ASN A 1 183 ? -12.392 6.864 32.757 1.00 48.41 183 ASN A C 1
ATOM 1406 O O . ASN A 1 183 ? -13.477 7.441 32.789 1.00 48.41 183 ASN A O 1
ATOM 1410 N N . GLN A 1 184 ? -12.091 5.905 33.636 1.00 47.62 184 GLN A N 1
ATOM 1411 C CA . GLN A 1 184 ? -12.869 5.803 34.868 1.00 47.62 184 GLN A CA 1
ATOM 1412 C C . GLN A 1 184 ? -12.369 6.893 35.810 1.00 47.62 184 GLN A C 1
ATOM 1414 O O . GLN A 1 184 ? -11.528 6.663 36.671 1.00 47.62 184 GLN A O 1
ATOM 1419 N N . THR A 1 185 ? -12.899 8.103 35.641 1.00 49.09 185 THR A N 1
ATOM 1420 C CA . THR A 1 185 ? -13.072 8.986 36.788 1.00 49.09 185 THR A CA 1
ATOM 1421 C C . THR A 1 185 ? -13.974 8.203 37.735 1.00 49.09 185 THR A C 1
ATOM 1423 O O . THR A 1 185 ? -15.185 8.156 37.536 1.00 49.09 185 THR A O 1
ATOM 1426 N N . GLN A 1 186 ? -13.385 7.470 38.682 1.00 48.19 186 GLN A N 1
ATOM 1427 C CA . GLN A 1 186 ? -14.136 6.937 39.804 1.00 48.19 186 GLN A CA 1
ATOM 1428 C C . GLN A 1 186 ? -14.694 8.164 40.513 1.00 48.19 186 GLN A C 1
ATOM 1430 O O . GLN A 1 186 ? -13.978 8.876 41.213 1.00 48.19 186 GLN A O 1
ATOM 1435 N N . THR A 1 187 ? -15.955 8.487 40.242 1.00 49.16 187 THR A N 1
ATOM 1436 C CA . THR A 1 187 ? -16.694 9.425 41.066 1.00 49.16 187 THR A CA 1
ATOM 1437 C C . THR A 1 187 ? -16.822 8.731 42.410 1.00 49.16 187 THR A C 1
ATOM 1439 O O . THR A 1 187 ? -17.688 7.881 42.597 1.00 49.16 187 THR A O 1
ATOM 1442 N N . ILE A 1 188 ? -15.893 9.020 43.319 1.00 53.53 188 ILE A N 1
ATOM 1443 C CA . ILE A 1 188 ? -16.054 8.700 44.729 1.00 53.53 188 ILE A CA 1
ATOM 1444 C C . ILE A 1 188 ? -17.245 9.548 45.162 1.00 53.53 188 ILE A C 1
ATOM 1446 O O . ILE A 1 188 ? -17.110 10.735 45.455 1.00 53.53 188 ILE A O 1
ATOM 1450 N N . THR A 1 189 ? -18.445 8.976 45.111 1.00 46.97 189 THR A N 1
ATOM 1451 C CA . THR A 1 189 ? -19.584 9.519 45.836 1.00 46.97 189 THR A CA 1
ATOM 1452 C C . THR A 1 189 ? -19.223 9.408 47.304 1.00 46.97 189 THR A C 1
ATOM 1454 O O . THR A 1 189 ? -19.401 8.362 47.923 1.00 46.97 189 THR A O 1
ATOM 1457 N N . TYR A 1 190 ? -18.665 10.487 47.853 1.00 45.91 190 TYR A N 1
ATOM 1458 C CA . TYR A 1 190 ? -18.722 10.732 49.281 1.00 45.91 190 TYR A CA 1
ATOM 1459 C C . TYR A 1 190 ? -20.205 10.778 49.616 1.00 45.91 190 TYR A C 1
ATOM 1461 O O . TYR A 1 190 ? -20.877 11.764 49.335 1.00 45.91 190 TYR A O 1
ATOM 1469 N N . GLN A 1 191 ? -20.739 9.677 50.129 1.00 47.91 191 GLN A N 1
ATOM 1470 C CA . GLN A 1 191 ? -22.009 9.718 50.822 1.00 47.91 191 GLN A CA 1
ATOM 1471 C C . GLN A 1 191 ? -21.687 10.412 52.148 1.00 47.91 191 GLN A C 1
ATOM 1473 O O . GLN A 1 191 ? -20.936 9.836 52.937 1.00 47.91 191 GLN A O 1
ATOM 1478 N N . PRO A 1 192 ? -22.120 11.668 52.377 1.00 52.69 192 PRO A N 1
ATOM 1479 C CA . PRO A 1 192 ? -21.908 12.290 53.668 1.00 52.69 192 PRO A CA 1
ATOM 1480 C C . PRO A 1 192 ? -22.701 11.459 54.669 1.00 52.69 192 PRO A C 1
ATOM 1482 O O . PRO A 1 192 ? -23.930 11.503 54.693 1.00 52.69 192 PRO A O 1
ATOM 1485 N N . THR A 1 193 ? -22.007 10.638 55.455 1.00 54.84 193 THR A N 1
ATOM 1486 C CA . THR A 1 193 ? -22.608 10.024 56.631 1.00 54.84 193 THR A CA 1
ATOM 1487 C C . THR A 1 193 ? -23.105 11.190 57.481 1.00 54.84 193 THR A C 1
ATOM 1489 O O . THR A 1 193 ? -22.285 12.048 57.826 1.00 54.84 193 THR A O 1
ATOM 1492 N N . PRO A 1 194 ? -24.414 11.308 57.766 1.00 52.56 194 PRO A N 1
ATOM 1493 C CA . PRO A 1 194 ? -24.897 12.382 58.612 1.00 52.56 194 PRO A CA 1
ATOM 1494 C C . PRO A 1 194 ? -24.173 12.253 59.949 1.00 52.56 194 PRO A C 1
ATOM 1496 O O . PRO A 1 194 ? -24.340 11.261 60.659 1.00 52.56 194 PRO A O 1
ATOM 1499 N N . MET A 1 195 ? -23.323 13.232 60.267 1.00 51.41 195 MET A N 1
ATOM 1500 C CA . MET A 1 195 ? -22.803 13.397 61.615 1.00 51.41 195 MET A CA 1
ATOM 1501 C C . MET A 1 195 ? -24.009 13.724 62.490 1.00 51.41 195 MET A C 1
ATOM 1503 O O . MET A 1 195 ? -24.407 14.880 62.616 1.00 51.41 195 MET A O 1
ATOM 1507 N N . GLN A 1 196 ? -24.634 12.687 63.043 1.00 53.28 196 GLN A N 1
ATOM 1508 C CA . GLN A 1 196 ? -25.546 12.838 64.161 1.00 53.28 196 GLN A CA 1
ATOM 1509 C C . GLN A 1 196 ? -24.726 13.468 65.283 1.00 53.28 196 GLN A C 1
ATOM 1511 O O . GLN A 1 196 ? -23.877 12.810 65.885 1.00 53.28 196 GLN A O 1
ATOM 1516 N N . MET A 1 197 ? -24.933 14.766 65.518 1.00 52.84 197 MET A N 1
ATOM 1517 C CA . MET A 1 197 ? -24.458 15.409 66.737 1.00 52.84 197 MET A CA 1
ATOM 1518 C C . MET A 1 197 ? -24.995 14.591 67.914 1.00 52.84 197 MET A C 1
ATOM 1520 O O . MET A 1 197 ? -26.215 14.416 68.007 1.00 52.84 197 MET A O 1
ATOM 1524 N N . PRO A 1 198 ? -24.128 14.067 68.796 1.00 50.59 198 PRO A N 1
ATOM 1525 C CA . PRO A 1 198 ? -24.590 13.405 70.000 1.00 50.59 198 PRO A CA 1
ATOM 1526 C C . PRO A 1 198 ? -25.390 14.418 70.817 1.00 50.59 198 PRO A C 1
ATOM 1528 O O . PRO A 1 198 ? -24.909 15.518 71.096 1.00 50.59 198 PRO A O 1
ATOM 1531 N N . ALA A 1 199 ? -26.618 14.061 71.187 1.00 55.53 199 ALA A N 1
ATOM 1532 C CA . ALA A 1 199 ? -27.368 14.831 72.165 1.00 55.53 199 ALA A CA 1
ATOM 1533 C C . ALA A 1 199 ? -26.558 14.894 73.481 1.00 55.53 199 ALA A C 1
ATOM 1535 O O . ALA A 1 199 ? -25.921 13.898 73.849 1.00 55.53 199 ALA A O 1
ATOM 1536 N N . PRO A 1 200 ? -26.556 16.028 74.206 1.00 47.25 200 PRO A N 1
ATOM 1537 C CA . PRO A 1 200 ? -25.821 16.139 75.460 1.00 47.25 200 PRO A CA 1
ATOM 1538 C C . PRO A 1 200 ? -26.364 15.113 76.465 1.00 47.25 200 PRO A C 1
ATOM 1540 O O . PRO A 1 200 ? -27.516 15.208 76.880 1.00 47.25 200 PRO A O 1
ATOM 1543 N N . GLY A 1 201 ? -25.549 14.120 76.834 1.00 58.78 201 GLY A N 1
ATOM 1544 C CA . GLY A 1 201 ? -25.881 13.132 77.869 1.00 58.78 201 GLY A CA 1
ATOM 1545 C C . GLY A 1 201 ? -25.880 11.662 77.442 1.00 58.78 201 GLY A C 1
ATOM 1546 O O . GLY A 1 201 ? -26.002 10.799 78.306 1.00 58.78 201 GLY A O 1
ATOM 1547 N N . SER A 1 202 ? -25.697 11.337 76.160 1.00 52.22 202 SER A N 1
ATOM 1548 C CA . SER A 1 202 ? -25.556 9.942 75.716 1.00 52.22 202 SER A CA 1
ATOM 1549 C C . SER A 1 202 ? -24.127 9.654 75.261 1.00 52.22 202 SER A C 1
ATOM 1551 O O . SER A 1 202 ? -23.719 10.092 74.187 1.00 52.22 202 SER A O 1
ATOM 1553 N N . TYR A 1 203 ? -23.371 8.905 76.065 1.00 49.88 203 TYR A N 1
ATOM 1554 C CA . TYR A 1 203 ? -22.111 8.298 75.637 1.00 49.88 203 TYR A CA 1
ATOM 1555 C C . TYR A 1 203 ? -22.436 7.090 74.745 1.00 49.88 203 TYR A C 1
ATOM 1557 O O . TYR A 1 203 ? -23.038 6.135 75.242 1.00 49.88 203 TYR A O 1
ATOM 1565 N N . PRO A 1 204 ? -22.082 7.082 73.448 1.00 53.31 204 PRO A N 1
ATOM 1566 C CA . PRO A 1 204 ? -22.157 5.854 72.673 1.00 53.31 204 PRO A CA 1
ATOM 1567 C C . PRO A 1 204 ? -21.034 4.900 73.122 1.00 53.31 204 PRO A C 1
ATOM 1569 O O . PRO A 1 204 ? -19.941 5.363 73.467 1.00 53.31 204 PRO A O 1
ATOM 1572 N N . PRO A 1 205 ? -21.256 3.573 73.113 1.00 55.91 205 PRO A N 1
ATOM 1573 C CA . PRO A 1 205 ? -20.161 2.627 73.253 1.00 55.91 205 PRO A CA 1
ATOM 1574 C C . PRO A 1 205 ? -19.171 2.864 72.110 1.00 55.91 205 PRO A C 1
ATOM 1576 O O . PRO A 1 205 ? -19.572 3.097 70.968 1.00 55.91 205 PRO A O 1
ATOM 1579 N N . LEU A 1 206 ? -17.880 2.837 72.437 1.00 48.91 206 LEU A N 1
ATOM 1580 C CA . LEU A 1 206 ? -16.774 3.012 71.504 1.00 48.91 206 LEU A CA 1
ATOM 1581 C C . LEU A 1 206 ? -16.849 1.906 70.435 1.00 48.91 206 LEU A C 1
ATOM 1583 O O . LEU A 1 206 ? -16.311 0.815 70.612 1.00 48.91 206 LEU A O 1
ATOM 1587 N N . ASN A 1 207 ? -17.574 2.150 69.344 1.00 50.88 207 ASN A N 1
ATOM 1588 C CA . ASN A 1 207 ? -17.615 1.222 68.229 1.00 50.88 207 ASN A CA 1
ATOM 1589 C C . ASN A 1 207 ? -16.326 1.434 67.441 1.00 50.88 207 ASN A C 1
ATOM 1591 O O . ASN A 1 207 ? -16.205 2.372 66.653 1.00 50.88 207 ASN A O 1
ATOM 1595 N N . VAL A 1 208 ? -15.330 0.604 67.742 1.00 52.97 208 VAL A N 1
ATOM 1596 C CA . VAL A 1 208 ? -14.092 0.513 66.977 1.00 52.97 208 VAL A CA 1
ATOM 1597 C C . VAL A 1 208 ? -14.492 0.098 65.570 1.00 52.97 208 VAL A C 1
ATOM 1599 O O . VAL A 1 208 ? -14.773 -1.068 65.303 1.00 52.97 208 VAL A O 1
ATOM 1602 N N . GLN A 1 209 ? -14.576 1.080 64.680 1.00 47.97 209 GLN A N 1
ATOM 1603 C CA . GLN A 1 209 ? -14.817 0.858 63.269 1.00 47.97 209 GLN A CA 1
ATOM 1604 C C . GLN A 1 209 ? -13.669 -0.009 62.749 1.00 47.97 209 GLN A C 1
ATOM 1606 O O . GLN A 1 209 ? -12.536 0.456 62.613 1.00 47.97 209 GLN A O 1
ATOM 1611 N N . GLN A 1 210 ? -13.949 -1.299 62.548 1.00 58.69 210 GLN A N 1
ATOM 1612 C CA . GLN A 1 210 ? -12.992 -2.220 61.952 1.00 58.69 210 GLN A CA 1
ATOM 1613 C C . GLN A 1 210 ? -12.577 -1.657 60.585 1.00 58.69 210 GLN A C 1
ATOM 1615 O O . GLN A 1 210 ? -13.449 -1.258 59.802 1.00 58.69 210 GLN A O 1
ATOM 1620 N N . PRO A 1 211 ? -11.268 -1.581 60.291 1.00 55.91 211 PRO A N 1
ATOM 1621 C CA . PRO A 1 211 ? -10.808 -1.150 58.983 1.00 55.91 211 PRO A CA 1
ATOM 1622 C C . PRO A 1 211 ? -11.352 -2.098 57.902 1.00 55.91 211 PRO A C 1
ATOM 1624 O O . PRO A 1 211 ? -11.558 -3.284 58.177 1.00 55.91 211 PRO A O 1
ATOM 1627 N N . PRO A 1 212 ? -11.593 -1.596 56.679 1.00 50.53 212 PRO A N 1
ATOM 1628 C CA . PRO A 1 212 ? -12.071 -2.416 55.574 1.00 50.53 212 PRO A CA 1
ATOM 1629 C C . PRO A 1 212 ? -11.153 -3.628 55.376 1.00 50.53 212 PRO A C 1
ATOM 1631 O O . PRO A 1 212 ? -9.939 -3.487 55.220 1.00 50.53 212 PRO A O 1
ATOM 1634 N N . SER A 1 213 ? -11.742 -4.825 55.402 1.00 45.41 213 SER A N 1
ATOM 1635 C CA . SER A 1 213 ? -11.058 -6.070 55.078 1.00 45.41 213 SER A CA 1
ATOM 1636 C C . SER A 1 213 ? -10.756 -6.084 53.583 1.00 45.41 213 SER A C 1
ATOM 1638 O O . SER A 1 213 ? -11.613 -6.362 52.745 1.00 45.41 213 SER A O 1
ATOM 1640 N N . TYR A 1 214 ? -9.521 -5.750 53.224 1.00 46.91 214 TYR A N 1
ATOM 1641 C CA . TYR A 1 214 ? -9.048 -5.990 51.869 1.00 46.91 214 TYR A CA 1
ATOM 1642 C C . TYR A 1 214 ? -8.918 -7.506 51.664 1.00 46.91 214 TYR A C 1
ATOM 1644 O O . TYR A 1 214 ? -8.299 -8.171 52.502 1.00 46.91 214 TYR A O 1
ATOM 1652 N N . PRO A 1 215 ? -9.473 -8.082 50.583 1.00 59.03 215 PRO A N 1
ATOM 1653 C CA . PRO A 1 215 ? -9.121 -9.439 50.201 1.00 59.03 215 PRO A CA 1
ATOM 1654 C C . PRO A 1 215 ? -7.622 -9.460 49.895 1.00 59.03 215 PRO A C 1
ATOM 1656 O O . PRO A 1 215 ? -7.141 -8.726 49.028 1.00 59.03 215 PRO A O 1
ATOM 1659 N N . TYR A 1 216 ? -6.876 -10.258 50.658 1.00 61.50 216 TYR A N 1
ATOM 1660 C CA . TYR A 1 216 ? -5.461 -10.488 50.397 1.00 61.50 216 TYR A CA 1
ATOM 1661 C C . TYR A 1 216 ? -5.287 -11.076 48.988 1.00 61.50 216 TYR A C 1
ATOM 1663 O O . TYR A 1 216 ? -6.136 -11.854 48.540 1.00 61.50 216 TYR A O 1
ATOM 1671 N N . PRO A 1 217 ? -4.200 -10.731 48.276 1.00 62.97 217 PRO A N 1
ATOM 1672 C CA . PRO A 1 217 ? -3.836 -11.448 47.064 1.00 62.97 217 PRO A CA 1
ATOM 1673 C C . PRO A 1 217 ? -3.643 -12.944 47.388 1.00 62.97 217 PRO A C 1
ATOM 1675 O O . PRO A 1 217 ? -3.165 -13.257 48.483 1.00 62.97 217 PRO A O 1
ATOM 1678 N N . PRO A 1 218 ? -3.998 -13.857 46.462 1.00 62.00 218 PRO A N 1
ATOM 1679 C CA . PRO A 1 218 ? -3.814 -15.291 46.661 1.00 62.00 218 PRO A CA 1
ATOM 1680 C C . PRO A 1 218 ? -2.362 -15.588 47.035 1.00 62.00 218 PRO A C 1
ATOM 1682 O O . PRO A 1 218 ? -1.440 -15.072 46.389 1.00 62.00 218 PRO A O 1
ATOM 1685 N N . GLN A 1 219 ? -2.147 -16.395 48.075 1.00 68.88 219 GLN A N 1
ATOM 1686 C CA . GLN A 1 219 ? -0.792 -16.796 48.427 1.00 68.88 219 GLN A CA 1
ATOM 1687 C C . GLN A 1 219 ? -0.280 -17.813 47.396 1.00 68.88 219 GLN A C 1
ATOM 1689 O O . GLN A 1 219 ? -1.053 -18.642 46.904 1.00 68.88 219 GLN A O 1
ATOM 1694 N N . PRO A 1 220 ? 1.020 -17.786 47.050 1.00 50.09 220 PRO A N 1
ATOM 1695 C CA . PRO A 1 220 ? 1.626 -18.820 46.217 1.00 50.09 220 PRO A CA 1
ATOM 1696 C C . PRO A 1 220 ? 1.463 -20.194 46.890 1.00 50.09 220 PRO A C 1
ATOM 1698 O O . PRO A 1 220 ? 2.187 -20.521 47.827 1.00 50.09 220 PRO A O 1
ATOM 1701 N N . GLY A 1 221 ? 0.480 -20.978 46.443 1.00 63.06 221 GLY A N 1
ATOM 1702 C CA . GLY A 1 221 ? 0.118 -22.269 47.041 1.00 63.06 221 GLY A CA 1
ATOM 1703 C C . GLY A 1 221 ? -1.387 -22.544 47.095 1.00 63.06 221 GLY A C 1
ATOM 1704 O O . GLY A 1 221 ? -1.781 -23.706 47.204 1.00 63.06 221 GLY A O 1
ATOM 1705 N N . ASP A 1 222 ? -2.225 -21.514 46.956 1.00 57.44 222 ASP A N 1
ATOM 1706 C CA . ASP A 1 222 ? -3.676 -21.690 46.932 1.00 57.44 222 ASP A CA 1
ATOM 1707 C C . ASP A 1 222 ? -4.105 -22.392 45.635 1.00 57.44 222 ASP A C 1
ATOM 1709 O O . ASP A 1 222 ? -3.951 -21.873 44.526 1.00 57.44 222 ASP A O 1
ATOM 1713 N N . LYS A 1 223 ? -4.630 -23.616 45.769 1.00 58.16 223 LYS A N 1
ATOM 1714 C CA . LYS A 1 223 ? -5.177 -24.379 44.643 1.00 58.16 223 LYS A CA 1
ATOM 1715 C C . LYS A 1 223 ? -6.415 -23.659 44.119 1.00 58.16 223 LYS A C 1
ATOM 1717 O O . LYS A 1 223 ? -7.406 -23.507 44.830 1.00 58.16 223 LYS A O 1
ATOM 1722 N N . GLN A 1 224 ? -6.344 -23.229 42.865 1.00 60.94 224 GLN A N 1
ATOM 1723 C CA . GLN A 1 224 ? -7.458 -22.621 42.153 1.00 60.94 224 GLN A CA 1
ATOM 1724 C C . GLN A 1 224 ? -8.651 -23.600 42.146 1.00 60.94 224 GLN A C 1
ATOM 1726 O O . GLN A 1 224 ? -8.448 -24.771 41.813 1.00 60.94 224 GLN A O 1
ATOM 1731 N N . PRO A 1 225 ? -9.870 -23.176 42.532 1.00 60.72 225 PRO A N 1
ATOM 1732 C CA . PRO A 1 225 ? -11.024 -24.063 42.525 1.00 60.72 225 PRO A CA 1
ATOM 1733 C C . PRO A 1 225 ? -11.295 -24.549 41.099 1.00 60.72 225 PRO A C 1
ATOM 1735 O O . PRO A 1 225 ? -11.383 -23.761 40.155 1.00 60.72 225 PRO A O 1
ATOM 1738 N N . GLU A 1 226 ? -11.376 -25.869 40.966 1.00 59.78 226 GLU A N 1
ATOM 1739 C CA . GLU A 1 226 ? -11.623 -26.577 39.718 1.00 59.78 226 GLU A CA 1
ATOM 1740 C C . GLU A 1 226 ? -13.024 -26.222 39.211 1.00 59.78 226 GLU A C 1
ATOM 1742 O O . GLU A 1 226 ? -14.039 -26.585 39.804 1.00 59.78 226 GLU A O 1
ATOM 1747 N N . VAL A 1 227 ? -13.082 -25.441 38.132 1.00 68.00 227 VAL A N 1
ATOM 1748 C CA . VAL A 1 227 ? -14.340 -25.066 37.487 1.00 68.00 227 VAL A CA 1
ATOM 1749 C C . VAL A 1 227 ? -14.845 -26.285 36.725 1.00 68.00 227 VAL A C 1
ATOM 1751 O O . VAL A 1 227 ? -14.369 -26.581 35.631 1.00 68.00 227 VAL A O 1
ATOM 1754 N N . THR A 1 228 ? -15.803 -27.004 37.307 1.00 56.94 228 THR A N 1
ATOM 1755 C CA . THR A 1 228 ? -16.516 -28.081 36.614 1.00 56.94 228 THR A CA 1
ATOM 1756 C C . THR A 1 228 ? -17.405 -27.460 35.528 1.00 56.94 228 THR A C 1
ATOM 1758 O O . THR A 1 228 ? -18.259 -26.632 35.858 1.00 56.94 228 THR A O 1
ATOM 1761 N N . PRO A 1 229 ? -17.240 -27.806 34.239 1.00 57.88 229 PRO A N 1
ATOM 1762 C CA . PRO A 1 229 ? -18.142 -27.335 33.198 1.00 57.88 229 PRO A CA 1
ATOM 1763 C C . PRO A 1 229 ? -19.530 -27.945 33.419 1.00 57.88 229 PRO A C 1
ATOM 1765 O O . PRO A 1 229 ? -19.677 -29.167 33.438 1.00 57.88 229 PRO A O 1
ATOM 1768 N N . GLY A 1 230 ? -20.543 -27.097 33.598 1.00 63.41 230 GLY A N 1
ATOM 1769 C CA . GLY A 1 230 ? -21.935 -27.513 33.463 1.00 63.41 230 GLY A CA 1
ATOM 1770 C C . GLY A 1 230 ? -22.222 -27.809 31.993 1.00 63.41 230 GLY A C 1
ATOM 1771 O O . GLY A 1 230 ? -21.967 -26.949 31.148 1.00 63.41 230 GLY A O 1
ATOM 1772 N N . TYR A 1 231 ? -22.676 -29.032 31.719 1.00 58.22 231 TYR A N 1
ATOM 1773 C CA . TYR A 1 231 ? -23.173 -29.477 30.414 1.00 58.22 231 TYR A CA 1
ATOM 1774 C C . TYR A 1 231 ? -24.455 -28.743 30.012 1.00 58.22 231 TYR A C 1
ATOM 1776 O O . TYR A 1 231 ? -25.284 -28.477 30.914 1.00 58.22 231 TYR A O 1
#

InterPro domains:
  IPR007237 CD20-like, transmembrane domain [PF04103] (33-175)
  IPR030417 Membrane-spanning 4-domains subfamily A [PTHR23320] (22-219)

Mean predicted aligned error: 16.02 Å

Secondary structure (DSSP, 8-state):
------------------HHHHHHHHHHHHHHHHHHHHHHHHHHHHHHHHHHHHHHSTTS-TT--THHHHHHHHHHHHHHHHHHHHHH-GGGHHHHHHHHHHHHHHHHHHHHHHHHHHHHHHHHHHH-TTHHHHTTTT-THHHHHHHHHHHHHHHHHHHHHHHHHHHHHHHHHHHHHH-TTSS-------------PPPTT--------PPP-PPPPPPTT-PPP--PPP-

Foldseek 3Di:
DDDPDPPPPPPPPDPPDPPVVLLVLLVLLLVLLVLLLVLLVLLLVLLVVLVVLCVVPVDDDPLSPSCLSNVLSVLSNVLSVLSNVCSVPVVSLVVSLVSLVVSLVSLVVQLVSLVVQLVSLVVVCVVCVVVVVVCVPPPVPVVVSSVSSNVSSVVSNVSSVVSSVSSVSSNVSSVVSPDPDDPPPVPPPPPPPPPPDDDPPDDDPPPPPPPDDDDDDDDPPDDDPDDDDDD

Sequence (231 aa):
MQNPVDTGMHVQMAPYAQPARKSSRMKSIFTTGILQIIGGTILILCGFVLVCVRYYIPYRNNFDNSICGIWGGSMLLVTGIIGVHGANRKRWFTAYLVCTLVSILLLIIVTVIGAVAAADNVHYWKEHPGYHHYDDYNYPDQHGVSITKLAFHLVLCIVGSLEIVVCVLAAVFSCTGMCPGSNQTQTITYQPTPMQMPAPGSYPPLNVQQPPSYPYPPQPGDKQPEVTPGY

pLDDT: mean 74.2, std 19.49, range [38.25, 98.0]

Radius of gyration: 33.08 Å; Cα contacts (8 Å, |Δi|>4): 201; chains: 1; bounding box: 74×57×112 Å

Solvent-accessible surface area (backbone atoms only — not comparable to full-atom values): 13417 Å² total; per-residue (Å²): 141,80,83,82,81,82,80,75,81,76,79,75,74,72,78,79,79,70,68,69,66,59,57,53,50,35,50,53,36,28,51,40,10,50,49,30,34,53,52,11,51,51,28,28,53,43,13,50,51,44,43,54,53,40,69,78,50,80,82,81,65,96,62,68,59,29,61,39,30,35,59,43,11,51,51,26,32,55,30,9,54,39,20,45,54,21,40,79,35,78,84,33,37,62,56,27,32,52,41,27,58,52,40,38,59,42,29,51,52,37,21,51,47,20,47,52,40,31,50,48,51,55,47,54,56,67,76,44,59,69,57,72,65,50,44,80,77,80,44,66,67,61,59,57,50,52,55,49,51,38,52,43,23,48,48,40,26,53,53,26,54,52,47,39,53,44,31,52,51,42,34,53,57,34,50,69,71,67,61,89,70,90,76,74,75,75,77,75,76,78,73,79,71,79,81,73,74,71,61,95,87,64,83,75,80,86,74,77,76,75,74,84,83,71,83,73,77,84,60,98,81,68,78,75,82,81,79,76,82,82,129

Nearest PDB structures (foldseek):
  8qae-assembly1_A  TM=5.813E-01  e=4.369E-01  synthetic construct
  8qad-assembly1_A  TM=2.351E-01  e=1.268E+00  synthetic construct
  8q72-assembly1_B  TM=2.904E-01  e=2.496E+00  Escherichia coli
  6h7w-assembly1_M  TM=2.199E-01  e=7.602E+00  Ther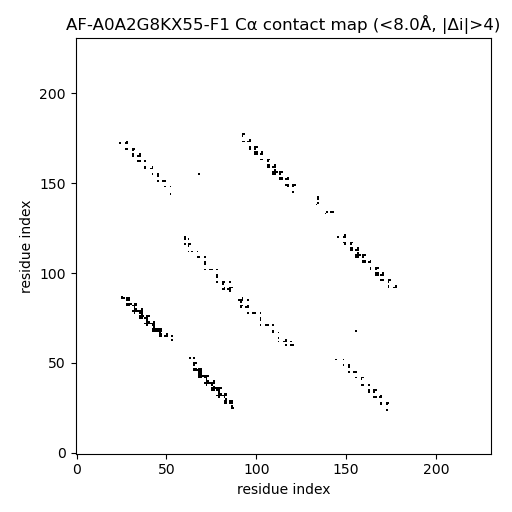mochaetoides thermophila DSM 1495